Protein AF-A0A920TQI9-F1 (afdb_monomer_lite)

Sequence (254 aa):
MSYKSLNLRQFFKKYKNSENFNKNSGWGETYVSHSSRGTHNANLALEYDLINFGANLISPSDNSNFVLAFEGGIQDFDKDHKIKYTNASAGLYFPDNSSIFNLETFVMGGITLKDAERTIITNTTSSGQLDIESNYETYEIHTGVRKNNLSLVPDIGLTGSYSFTPNYDESKYYSWGDRHVGNVSIYFSDNYNLIKNKNNKLSLGWTLDYRSLAADDEQVYFINGTQATYKQDIDLTKEITMIVSLGYKKKIFK

Radius of gyration: 20.89 Å; chains: 1; bounding box: 54×37×64 Å

Structure (mmCIF, N/CA/C/O backbone):
data_AF-A0A920TQI9-F1
#
_entry.id   AF-A0A920TQI9-F1
#
loop_
_atom_site.group_PDB
_atom_site.id
_atom_site.type_symbol
_atom_site.label_atom_id
_atom_site.label_alt_id
_atom_site.label_comp_id
_atom_site.label_asym_id
_atom_site.label_entity_id
_atom_site.label_seq_id
_atom_site.pdbx_PDB_ins_code
_atom_site.Cartn_x
_atom_site.Cartn_y
_atom_site.Cartn_z
_atom_site.occupancy
_atom_site.B_iso_or_equiv
_atom_site.auth_seq_id
_atom_site.auth_comp_id
_atom_site.auth_asym_id
_atom_site.auth_atom_id
_atom_site.pdbx_PDB_model_num
ATOM 1 N N . MET A 1 1 ? -9.901 0.395 1.740 1.00 53.94 1 MET A N 1
ATOM 2 C CA . MET A 1 1 ? -9.063 -0.134 0.639 1.00 53.94 1 MET A CA 1
ATOM 3 C C . MET A 1 1 ? -7.651 0.422 0.779 1.00 53.94 1 MET A C 1
ATOM 5 O O . MET A 1 1 ? -7.522 1.595 1.100 1.00 53.94 1 MET A O 1
ATOM 9 N N . SER A 1 2 ? -6.606 -0.395 0.599 1.00 65.44 2 SER A N 1
ATOM 10 C CA . SER A 1 2 ? -5.209 0.055 0.752 1.00 65.44 2 SER A CA 1
ATOM 11 C C . SER A 1 2 ? -4.715 0.809 -0.492 1.00 65.44 2 SER A C 1
ATOM 13 O O . SER A 1 2 ? -4.874 0.334 -1.619 1.00 65.44 2 SER A O 1
ATOM 15 N N . TYR A 1 3 ? -4.075 1.968 -0.300 1.00 78.38 3 TYR A N 1
ATOM 16 C CA . TYR A 1 3 ? -3.461 2.767 -1.375 1.00 78.38 3 TYR A CA 1
ATOM 17 C C . TYR A 1 3 ? -2.003 2.383 -1.671 1.00 78.38 3 TYR A C 1
ATOM 19 O O . TYR A 1 3 ? -1.396 2.889 -2.614 1.00 78.38 3 TYR A O 1
ATOM 27 N N . LYS A 1 4 ? -1.437 1.428 -0.936 1.00 84.56 4 LYS A N 1
ATOM 28 C CA . LYS A 1 4 ? -0.024 1.058 -1.049 1.00 84.56 4 LYS A CA 1
ATOM 29 C C . LYS A 1 4 ? 0.353 0.459 -2.403 1.00 84.56 4 LYS A C 1
ATOM 31 O O . LYS A 1 4 ? 1.379 0.815 -2.980 1.00 84.56 4 LYS A O 1
ATOM 36 N N . SER A 1 5 ? -0.511 -0.380 -2.978 1.00 83.62 5 SER A N 1
ATOM 37 C CA . SER A 1 5 ? -0.311 -0.918 -4.334 1.00 83.62 5 SER A CA 1
ATOM 38 C C . SER A 1 5 ? -0.273 0.184 -5.399 1.00 83.62 5 SER A C 1
ATOM 40 O O . SER A 1 5 ? 0.378 0.041 -6.435 1.00 83.62 5 SER A O 1
ATOM 42 N N . LEU A 1 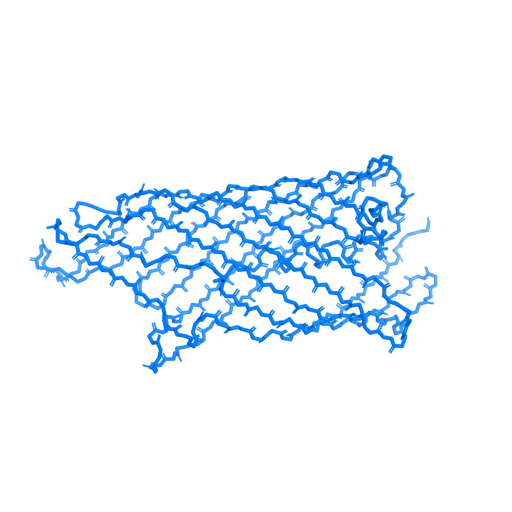6 ? -0.936 1.318 -5.159 1.00 86.44 6 LEU A N 1
ATOM 43 C CA . LEU A 1 6 ? -0.850 2.481 -6.028 1.00 86.44 6 LEU A CA 1
ATOM 44 C C . LEU A 1 6 ? 0.497 3.203 -5.881 1.00 86.44 6 LEU A C 1
ATOM 46 O O . LEU A 1 6 ? 1.128 3.478 -6.903 1.00 86.44 6 LEU A O 1
ATOM 50 N N . ASN A 1 7 ? 0.960 3.431 -4.649 1.00 87.31 7 ASN A N 1
ATOM 51 C CA . ASN A 1 7 ? 2.270 4.035 -4.374 1.00 87.31 7 ASN A CA 1
ATOM 52 C C . ASN A 1 7 ? 3.412 3.212 -4.998 1.00 87.31 7 ASN A C 1
ATOM 54 O O . ASN A 1 7 ? 4.241 3.754 -5.731 1.00 87.31 7 ASN A O 1
ATOM 58 N N . LEU A 1 8 ? 3.394 1.885 -4.825 1.00 91.12 8 LEU A N 1
ATOM 59 C CA . LEU A 1 8 ? 4.381 0.970 -5.415 1.00 91.12 8 LEU A CA 1
ATOM 60 C C . LEU A 1 8 ? 4.410 1.042 -6.951 1.00 91.12 8 LEU A C 1
ATOM 62 O O . LEU A 1 8 ? 5.477 1.098 -7.560 1.00 91.12 8 LEU A O 1
ATOM 66 N N . ARG A 1 9 ? 3.246 1.110 -7.609 1.00 90.69 9 ARG A N 1
ATOM 67 C CA . ARG A 1 9 ? 3.181 1.257 -9.076 1.00 90.69 9 ARG A CA 1
ATOM 68 C C . ARG A 1 9 ? 3.794 2.569 -9.557 1.00 90.69 9 ARG A C 1
ATOM 70 O O . ARG A 1 9 ? 4.468 2.584 -10.591 1.00 90.69 9 ARG A O 1
ATOM 77 N N . GLN A 1 10 ? 3.567 3.665 -8.832 1.00 88.94 10 GLN A N 1
ATOM 78 C CA . GLN A 1 10 ? 4.198 4.947 -9.150 1.00 88.94 10 GLN A CA 1
ATOM 79 C C . GLN A 1 10 ? 5.719 4.870 -8.980 1.00 88.94 10 GLN A C 1
ATOM 81 O O . GLN A 1 10 ? 6.443 5.323 -9.870 1.00 88.94 10 GLN A O 1
ATOM 86 N N . PHE A 1 11 ? 6.194 4.235 -7.907 1.00 92.12 11 PHE A N 1
ATOM 87 C CA . PHE A 1 11 ? 7.614 3.981 -7.667 1.00 92.12 11 PHE A CA 1
ATOM 88 C C . PHE A 1 11 ? 8.264 3.208 -8.825 1.00 92.12 11 PHE A C 1
ATOM 90 O O . PHE A 1 11 ? 9.232 3.687 -9.419 1.00 92.12 11 PHE A O 1
ATOM 97 N N . PHE A 1 12 ? 7.688 2.075 -9.244 1.00 92.19 12 PHE A N 1
ATOM 98 C CA . PHE A 1 12 ? 8.210 1.282 -10.368 1.00 92.19 12 PHE A CA 1
ATOM 99 C C . PHE A 1 12 ? 8.196 2.053 -11.693 1.00 92.19 12 PHE A C 1
ATOM 101 O O . PHE A 1 12 ? 9.168 2.022 -12.454 1.00 92.19 12 PHE A O 1
ATOM 108 N N . LYS A 1 13 ? 7.131 2.825 -11.958 1.00 88.50 13 LYS A N 1
ATOM 109 C CA . LYS A 1 13 ? 7.041 3.697 -13.140 1.00 88.50 13 LYS A CA 1
ATOM 110 C C . LYS A 1 13 ? 8.157 4.746 -13.150 1.00 88.50 13 LYS A C 1
ATOM 112 O O . LYS A 1 13 ? 8.745 5.003 -14.203 1.00 88.50 13 LYS A O 1
ATOM 117 N N . LYS A 1 14 ? 8.470 5.358 -12.005 1.00 88.00 14 LYS A N 1
ATOM 118 C CA . LYS A 1 14 ? 9.564 6.334 -11.885 1.00 88.00 14 LYS A CA 1
ATOM 119 C C . LYS A 1 14 ? 10.932 5.669 -12.012 1.00 88.00 14 LYS A C 1
ATOM 121 O O . LYS A 1 14 ? 11.766 6.192 -12.750 1.00 88.00 14 LYS A O 1
ATOM 126 N N . TYR A 1 15 ? 11.132 4.503 -11.394 1.00 89.62 15 TYR A N 1
ATOM 127 C CA . TYR A 1 15 ? 12.363 3.724 -11.515 1.00 89.62 15 TYR A CA 1
ATOM 128 C C . TYR A 1 15 ? 12.683 3.404 -12.981 1.00 89.62 15 TYR A C 1
ATOM 130 O O . TYR A 1 15 ? 13.769 3.752 -13.443 1.00 89.62 15 TYR A O 1
ATOM 138 N N . LYS A 1 16 ? 11.720 2.873 -13.753 1.00 87.19 16 LYS A N 1
ATOM 139 C CA . LYS A 1 16 ? 11.879 2.608 -15.201 1.00 87.19 16 LYS A CA 1
ATOM 140 C C . LYS A 1 16 ? 12.231 3.848 -16.019 1.00 87.19 16 LYS A C 1
ATOM 142 O O . LYS A 1 16 ? 12.928 3.766 -17.024 1.00 87.19 16 LYS A O 1
ATOM 147 N N . ASN A 1 17 ? 11.744 5.011 -15.595 1.00 81.56 17 ASN A N 1
ATOM 148 C CA . ASN A 1 17 ? 12.016 6.292 -16.243 1.00 81.56 17 ASN A CA 1
ATOM 149 C C . ASN A 1 17 ? 13.308 6.971 -15.759 1.00 81.56 17 ASN A C 1
ATOM 151 O O . ASN A 1 17 ? 13.658 8.044 -16.276 1.00 81.56 17 ASN A O 1
ATOM 155 N N . SER A 1 18 ? 13.983 6.388 -14.766 1.00 81.81 18 SER A N 1
ATOM 156 C CA . SER A 1 18 ? 15.228 6.886 -14.195 1.00 81.81 18 SER A CA 1
ATOM 157 C C . SER A 1 18 ? 16.432 6.530 -15.073 1.00 81.81 18 SER A C 1
ATOM 159 O O . SER A 1 18 ? 16.362 5.696 -15.969 1.00 81.81 18 SER A O 1
ATOM 161 N N . GLU A 1 19 ? 17.572 7.166 -14.804 1.00 80.31 19 GLU A N 1
ATOM 162 C CA . GLU A 1 19 ? 18.837 6.805 -15.464 1.00 80.31 19 GLU A CA 1
ATOM 163 C C . GLU A 1 19 ? 19.496 5.565 -14.852 1.00 80.31 19 GLU A C 1
ATOM 165 O O . GLU A 1 19 ? 20.511 5.124 -15.382 1.00 80.31 19 GLU A O 1
ATOM 170 N N . ASN A 1 20 ? 18.951 5.037 -13.752 1.00 80.94 20 ASN A N 1
ATOM 171 C CA . ASN A 1 20 ? 19.468 3.864 -13.045 1.00 80.94 20 ASN A CA 1
ATOM 172 C C . ASN A 1 20 ? 18.733 2.579 -13.449 1.00 80.94 20 ASN A C 1
ATOM 174 O O . ASN A 1 20 ? 19.111 1.496 -13.012 1.00 80.94 20 ASN A O 1
ATOM 178 N N . PHE A 1 21 ? 17.698 2.684 -14.288 1.00 81.81 21 PHE A N 1
ATOM 179 C CA . PHE A 1 21 ? 17.058 1.514 -14.872 1.00 81.81 21 PHE A CA 1
ATOM 180 C C . PHE A 1 21 ? 18.070 0.736 -15.725 1.00 81.81 21 PHE A C 1
ATOM 182 O O . PHE A 1 21 ? 18.792 1.341 -16.520 1.00 81.81 21 PHE A O 1
ATOM 189 N N . ASN A 1 22 ? 18.132 -0.586 -15.543 1.00 76.06 22 ASN A N 1
ATOM 190 C CA . ASN A 1 22 ? 19.108 -1.489 -16.175 1.00 76.06 22 ASN A CA 1
ATOM 191 C C . ASN A 1 22 ? 20.585 -1.180 -15.869 1.00 76.06 22 ASN A C 1
ATOM 193 O O . ASN A 1 22 ? 21.476 -1.607 -16.602 1.00 76.06 22 ASN A O 1
ATOM 197 N N . LYS A 1 23 ? 20.867 -0.439 -14.794 1.00 77.38 23 LYS A N 1
ATOM 198 C CA . LYS A 1 23 ? 22.213 -0.339 -14.223 1.00 77.38 23 LYS A CA 1
ATOM 199 C C . LYS A 1 23 ? 22.259 -1.191 -12.960 1.00 77.38 23 LYS A C 1
ATOM 201 O O . LYS A 1 23 ? 21.292 -1.182 -12.204 1.00 77.38 23 LYS A O 1
ATOM 206 N N . ASN A 1 24 ? 23.389 -1.843 -12.679 1.00 78.31 24 ASN A N 1
ATOM 207 C CA . ASN A 1 24 ? 23.629 -2.593 -11.431 1.00 78.31 24 ASN A CA 1
ATOM 208 C C . ASN A 1 24 ? 23.836 -1.653 -10.225 1.00 78.31 24 ASN A C 1
ATOM 210 O O . ASN A 1 24 ? 24.744 -1.822 -9.419 1.00 78.31 24 ASN A O 1
ATOM 214 N N . SER A 1 25 ? 23.022 -0.604 -10.138 1.00 86.12 25 SER A N 1
ATOM 215 C CA . SER A 1 25 ? 23.075 0.439 -9.125 1.00 86.12 25 SER A CA 1
ATOM 216 C C . SER A 1 25 ? 21.709 0.569 -8.480 1.00 86.12 25 SER A C 1
ATOM 218 O O . SER A 1 25 ? 20.708 0.725 -9.187 1.00 86.12 25 SER A O 1
ATOM 220 N N . GLY A 1 26 ? 21.688 0.575 -7.150 1.00 90.25 26 GLY A N 1
ATOM 221 C CA . GLY A 1 26 ? 20.476 0.830 -6.389 1.00 90.25 26 GLY A CA 1
ATOM 222 C C . GLY A 1 26 ? 19.830 2.168 -6.755 1.00 90.25 26 GLY A C 1
ATOM 223 O O . GLY A 1 26 ? 20.485 3.122 -7.194 1.00 90.25 26 GLY A O 1
ATOM 224 N N . TRP A 1 27 ? 18.519 2.238 -6.582 1.00 94.38 27 TRP A N 1
ATOM 225 C CA . TRP A 1 27 ? 17.750 3.466 -6.719 1.00 94.38 27 TRP A CA 1
ATOM 226 C C . TRP A 1 27 ? 16.756 3.573 -5.567 1.00 94.38 27 TRP A C 1
ATOM 228 O O . TRP A 1 27 ? 16.424 2.582 -4.921 1.00 94.38 27 TRP A O 1
ATOM 238 N N . GLY A 1 28 ? 16.280 4.778 -5.292 1.00 94.38 28 GLY A N 1
ATOM 239 C CA . GLY A 1 28 ? 15.264 4.978 -4.278 1.00 94.38 28 GLY A CA 1
ATOM 240 C C . GLY A 1 28 ? 14.580 6.323 -4.411 1.00 94.38 28 GLY A C 1
ATOM 241 O O . GLY A 1 28 ? 15.062 7.217 -5.111 1.00 94.38 28 GLY A O 1
ATOM 242 N N . GLU A 1 29 ? 13.455 6.451 -3.723 1.00 94.00 29 GLU A N 1
ATOM 243 C CA . GLU A 1 29 ? 12.734 7.706 -3.577 1.00 94.00 29 GLU A CA 1
ATOM 244 C C . GLU A 1 29 ? 12.179 7.854 -2.167 1.00 94.00 29 GLU A C 1
ATOM 246 O O . GLU A 1 29 ? 11.877 6.867 -1.498 1.00 94.00 29 GLU A O 1
ATOM 251 N N . THR A 1 30 ? 11.993 9.101 -1.753 1.00 94.88 30 THR A N 1
ATOM 252 C CA . THR A 1 30 ? 11.096 9.448 -0.657 1.00 94.88 30 THR A CA 1
ATOM 253 C C . THR A 1 30 ? 9.836 10.085 -1.227 1.00 94.88 30 THR A C 1
ATOM 255 O O . THR A 1 30 ? 9.850 10.660 -2.321 1.00 94.88 30 THR A O 1
ATOM 258 N N . TYR A 1 31 ? 8.731 9.970 -0.503 1.00 91.12 31 TYR A N 1
ATOM 259 C CA . TYR A 1 31 ? 7.465 10.578 -0.883 1.00 91.12 31 TYR A CA 1
ATOM 260 C C . TYR A 1 31 ? 6.679 11.024 0.345 1.00 91.12 31 TYR A C 1
ATOM 262 O O . TYR A 1 31 ? 6.892 10.545 1.457 1.00 91.12 31 TYR A O 1
ATOM 270 N N . VAL A 1 32 ? 5.757 11.948 0.102 1.00 92.06 32 VAL A N 1
ATOM 271 C CA . VAL A 1 32 ? 4.693 12.338 1.023 1.00 92.06 32 VAL A CA 1
ATOM 272 C C . VAL A 1 32 ? 3.399 12.257 0.231 1.00 92.06 32 VAL A C 1
ATOM 274 O O . VAL A 1 32 ? 3.369 12.663 -0.935 1.00 92.06 32 VAL A O 1
ATOM 277 N N . SER A 1 33 ? 2.343 11.726 0.835 1.00 88.62 33 SER A N 1
ATOM 278 C CA . SER A 1 33 ? 1.017 11.747 0.232 1.00 88.62 33 SER A CA 1
ATOM 279 C C . SER A 1 33 ? -0.042 12.199 1.227 1.00 88.62 33 SER A C 1
ATOM 281 O O . SER A 1 33 ? 0.098 12.032 2.438 1.00 88.62 33 SER A O 1
ATOM 283 N N . HIS A 1 34 ? -1.083 12.810 0.674 1.00 90.69 34 HIS A N 1
ATOM 284 C CA . HIS A 1 34 ? -2.266 13.248 1.389 1.00 90.69 34 HIS A CA 1
ATOM 285 C C . HIS A 1 34 ? -3.493 12.710 0.654 1.00 90.69 34 HIS A C 1
ATOM 287 O O . HIS A 1 34 ? -3.585 12.834 -0.570 1.00 90.69 34 HIS A O 1
ATOM 293 N N . SER A 1 35 ? -4.416 12.102 1.389 1.00 86.12 35 SER A N 1
ATOM 294 C CA . SER A 1 35 ? -5.682 11.586 0.878 1.00 86.12 35 SER A CA 1
ATOM 295 C C . SER A 1 35 ? -6.773 11.912 1.876 1.00 86.12 35 SER A C 1
ATOM 297 O O . SER A 1 35 ? -6.630 11.598 3.051 1.00 86.12 35 SER A O 1
ATOM 299 N N . SER A 1 36 ? -7.868 12.484 1.396 1.00 87.12 36 SER A N 1
ATOM 300 C CA . SER A 1 36 ? -9.040 12.755 2.212 1.00 87.12 36 SER A CA 1
ATOM 301 C C . SER A 1 36 ? -10.291 12.163 1.575 1.00 87.12 36 SER A C 1
ATOM 303 O O . SER A 1 36 ? -10.365 11.990 0.352 1.00 87.12 36 SER A O 1
ATOM 305 N N . ARG A 1 37 ? -11.277 11.832 2.407 1.00 83.38 37 ARG A N 1
ATOM 306 C CA . ARG A 1 37 ? -12.608 11.392 1.982 1.00 83.38 37 ARG A CA 1
ATOM 307 C C . ARG A 1 37 ? -13.649 12.152 2.783 1.00 83.38 37 ARG A C 1
ATOM 309 O O . ARG A 1 37 ? -13.702 11.982 3.991 1.00 83.38 37 ARG A O 1
ATOM 316 N N . GLY A 1 38 ? -14.498 12.917 2.105 1.00 80.31 38 GLY A N 1
ATOM 317 C CA . GLY A 1 38 ? -15.621 13.598 2.750 1.00 80.31 38 GLY A CA 1
ATOM 318 C C . GLY A 1 38 ? -16.740 12.641 3.168 1.00 80.31 38 GLY A C 1
ATOM 319 O O . GLY A 1 38 ? -16.891 11.551 2.606 1.00 80.31 38 GLY A O 1
ATOM 320 N N . THR A 1 39 ? -17.546 13.079 4.133 1.00 68.62 39 THR A N 1
ATOM 321 C CA . THR A 1 39 ? -18.689 12.323 4.659 1.00 68.62 39 THR A CA 1
ATOM 322 C C . THR A 1 39 ? -19.709 11.961 3.566 1.00 68.62 39 THR A C 1
ATOM 324 O O . THR A 1 39 ? -20.051 12.778 2.706 1.00 68.62 39 THR A O 1
ATOM 327 N N . HIS A 1 40 ? -20.240 10.734 3.612 1.00 65.38 40 HIS A N 1
ATOM 328 C CA . HIS A 1 40 ? -21.425 10.331 2.847 1.00 65.38 40 HIS A CA 1
ATOM 329 C C . HIS A 1 40 ? -22.476 9.719 3.781 1.00 65.38 40 HIS A C 1
ATOM 331 O O . HIS A 1 40 ? -22.373 8.575 4.217 1.00 65.38 40 HIS A O 1
ATOM 337 N N . ASN A 1 41 ? -23.538 10.483 4.051 1.00 61.12 41 ASN A N 1
ATOM 338 C CA . ASN A 1 41 ? -24.617 10.070 4.959 1.00 61.12 41 ASN A CA 1
ATOM 339 C C . ASN A 1 41 ? -25.390 8.835 4.468 1.00 61.12 41 ASN A C 1
ATOM 341 O O . ASN A 1 41 ? -26.003 8.143 5.274 1.00 61.12 41 ASN A O 1
ATOM 345 N N . ALA A 1 42 ? -25.373 8.563 3.160 1.00 62.16 42 ALA A N 1
ATOM 346 C CA . ALA A 1 42 ? -26.122 7.461 2.560 1.00 62.16 42 ALA A CA 1
ATOM 347 C C . ALA A 1 42 ? -25.505 6.078 2.829 1.00 62.16 42 ALA A C 1
ATOM 349 O O . ALA A 1 42 ? -26.245 5.109 2.920 1.00 62.16 42 ALA A O 1
ATOM 350 N N . ASN A 1 43 ? -24.180 5.986 2.982 1.00 59.94 43 ASN A N 1
ATOM 351 C CA . ASN A 1 43 ? -23.452 4.712 3.067 1.00 59.94 43 ASN A CA 1
ATOM 352 C C . ASN A 1 43 ? -22.623 4.573 4.359 1.00 59.94 43 ASN A C 1
ATOM 354 O O . ASN A 1 43 ? -21.781 3.683 4.460 1.00 59.94 43 ASN A O 1
ATOM 358 N N . LEU A 1 44 ? -22.850 5.452 5.347 1.00 65.94 44 LEU A N 1
ATOM 359 C CA . LEU A 1 44 ? -22.169 5.455 6.651 1.00 65.94 44 LEU A CA 1
ATOM 360 C C . LEU A 1 44 ? -20.631 5.521 6.551 1.00 65.94 44 LEU A C 1
ATOM 362 O O . LEU A 1 44 ? -19.932 5.106 7.480 1.00 65.94 44 LEU A O 1
ATOM 366 N N . ALA A 1 45 ? -20.084 6.039 5.443 1.00 67.88 45 ALA A N 1
ATOM 367 C CA . ALA A 1 45 ? -18.646 6.241 5.320 1.00 67.88 45 ALA A CA 1
ATOM 368 C C . ALA A 1 45 ? -18.193 7.294 6.327 1.00 67.88 45 ALA A C 1
ATOM 370 O O . ALA A 1 45 ? -18.615 8.449 6.244 1.00 67.88 45 ALA A O 1
ATOM 371 N N . LEU A 1 46 ? -17.282 6.915 7.223 1.00 77.50 46 LEU A N 1
ATOM 372 C CA . LEU A 1 46 ? -16.574 7.904 8.022 1.00 77.50 46 LEU A CA 1
ATOM 373 C C . LEU A 1 46 ? -15.688 8.741 7.108 1.00 77.50 46 LEU A C 1
ATOM 375 O O . LEU A 1 46 ? -14.964 8.210 6.249 1.00 77.50 46 LEU A O 1
ATOM 379 N N . GLU A 1 47 ? -15.754 10.043 7.316 1.00 86.06 47 GLU A N 1
ATOM 380 C CA . GLU A 1 47 ? -14.765 10.963 6.795 1.00 86.06 47 GLU A CA 1
ATOM 381 C C . GLU A 1 47 ? -13.390 10.632 7.368 1.00 86.06 47 GLU A C 1
ATOM 383 O O . GLU A 1 47 ? -13.277 10.105 8.480 1.00 86.06 47 GLU A O 1
ATOM 388 N N . TYR A 1 48 ? -12.356 10.838 6.557 1.00 87.25 48 TYR A N 1
ATOM 389 C CA . TYR A 1 48 ? -10.987 10.712 7.027 1.00 87.25 48 TYR A CA 1
ATOM 390 C C . TYR A 1 48 ? -10.044 11.651 6.290 1.00 87.25 48 TYR A C 1
ATOM 392 O O . TYR A 1 48 ? -10.231 11.916 5.100 1.00 87.25 48 TYR A O 1
ATOM 400 N N . ASP A 1 49 ? -8.970 12.008 6.983 1.00 91.94 49 ASP A N 1
ATOM 401 C CA . ASP A 1 49 ? -7.760 12.608 6.443 1.00 91.94 49 ASP A CA 1
ATOM 402 C C . ASP A 1 49 ? -6.571 11.682 6.719 1.00 91.94 49 ASP A C 1
ATOM 404 O O . ASP A 1 49 ? -6.335 11.232 7.839 1.00 91.94 49 ASP A O 1
ATOM 408 N N . LEU A 1 50 ? -5.819 11.359 5.672 1.00 91.31 50 LEU A N 1
ATOM 409 C CA . LEU A 1 50 ? -4.638 10.509 5.716 1.00 91.31 50 LEU A CA 1
ATOM 410 C C . LEU A 1 50 ? -3.440 11.301 5.211 1.00 91.31 50 LEU A C 1
ATOM 412 O O . LEU A 1 50 ? -3.392 11.688 4.043 1.00 91.31 50 LEU A O 1
ATOM 416 N N . ILE A 1 51 ? -2.435 11.458 6.067 1.00 93.19 51 ILE A N 1
ATOM 417 C CA . ILE A 1 51 ? -1.112 11.959 5.692 1.00 93.19 51 ILE A CA 1
ATOM 418 C C . ILE A 1 51 ? -0.107 10.841 5.933 1.00 93.19 51 ILE A C 1
ATOM 420 O O . ILE A 1 51 ? -0.049 10.271 7.023 1.00 93.19 51 ILE A O 1
ATOM 424 N N . ASN A 1 52 ? 0.707 10.535 4.928 1.00 93.06 52 ASN A N 1
ATOM 425 C CA . ASN A 1 52 ? 1.809 9.593 5.076 1.00 93.06 52 ASN A CA 1
ATOM 426 C C . ASN A 1 52 ? 3.091 10.101 4.427 1.00 93.06 52 ASN A C 1
ATOM 428 O O . ASN A 1 52 ? 3.084 10.936 3.521 1.00 93.06 52 ASN A O 1
ATOM 432 N N . PHE A 1 53 ? 4.198 9.570 4.920 1.00 95.06 53 PHE A N 1
ATOM 433 C CA . PHE A 1 53 ? 5.528 9.740 4.377 1.00 95.06 53 PHE A CA 1
ATOM 434 C C . PHE A 1 53 ? 6.155 8.362 4.213 1.00 95.06 53 PHE A C 1
ATOM 436 O O . PHE A 1 53 ? 5.906 7.451 5.002 1.00 95.06 53 PHE A O 1
ATOM 443 N N . GLY A 1 54 ? 6.993 8.201 3.200 1.00 95.31 54 GLY A N 1
ATOM 444 C CA . GLY A 1 54 ? 7.623 6.916 2.961 1.00 95.31 54 GLY A CA 1
ATOM 445 C C . GLY A 1 54 ? 8.913 7.005 2.178 1.00 95.31 54 GLY A C 1
ATOM 446 O O . GLY A 1 54 ? 9.271 8.042 1.612 1.00 95.31 54 GLY A O 1
ATOM 447 N N . ALA A 1 55 ? 9.616 5.881 2.171 1.00 96.94 55 ALA A N 1
ATOM 448 C CA . ALA A 1 55 ? 10.838 5.666 1.427 1.00 96.94 55 ALA A CA 1
ATOM 449 C C . ALA A 1 55 ? 10.784 4.298 0.748 1.00 96.94 55 ALA A C 1
ATOM 451 O O . ALA A 1 55 ? 10.560 3.278 1.398 1.00 96.94 55 ALA A O 1
ATOM 452 N N . ASN A 1 56 ? 11.038 4.286 -0.557 1.00 97.25 56 ASN A N 1
ATOM 453 C CA . ASN A 1 56 ? 11.122 3.075 -1.360 1.00 97.25 56 ASN A CA 1
ATOM 454 C C . ASN A 1 56 ? 12.547 2.930 -1.892 1.00 97.25 56 ASN A C 1
ATOM 456 O O . ASN A 1 56 ? 13.112 3.879 -2.436 1.00 97.25 56 ASN A O 1
ATOM 460 N N . LEU A 1 57 ? 13.116 1.738 -1.763 1.00 96.88 57 LEU A N 1
ATOM 461 C CA . LEU A 1 57 ? 14.443 1.374 -2.242 1.00 96.88 57 LEU A CA 1
ATOM 462 C C . LEU A 1 57 ? 14.317 0.185 -3.187 1.00 96.88 57 LEU A C 1
ATOM 464 O O . LEU A 1 57 ? 13.538 -0.735 -2.950 1.00 96.88 57 LEU A O 1
ATOM 468 N N . ILE A 1 58 ? 15.108 0.193 -4.252 1.00 96.44 58 ILE A N 1
ATOM 469 C CA . ILE A 1 58 ? 15.178 -0.896 -5.216 1.00 96.44 58 ILE A CA 1
ATOM 470 C C . ILE A 1 58 ? 16.635 -1.221 -5.526 1.00 96.44 58 ILE A C 1
ATOM 472 O O . ILE A 1 58 ? 17.431 -0.343 -5.862 1.00 96.44 58 ILE A O 1
ATOM 476 N N . SER A 1 59 ? 16.976 -2.498 -5.408 1.00 94.25 59 SER A N 1
ATOM 477 C CA . SER A 1 59 ? 18.296 -3.038 -5.707 1.00 94.25 59 SER A CA 1
ATOM 478 C C . SER A 1 59 ? 18.192 -3.993 -6.893 1.00 94.25 59 SER A C 1
ATOM 480 O O . SER A 1 59 ? 17.559 -5.046 -6.762 1.00 94.25 59 SER A O 1
ATOM 482 N N . PRO A 1 60 ? 18.786 -3.651 -8.047 1.00 90.31 60 PRO A N 1
ATOM 483 C CA . PRO A 1 60 ? 18.741 -4.515 -9.219 1.00 90.31 60 PRO A CA 1
ATOM 484 C C . PRO A 1 60 ? 19.551 -5.802 -9.053 1.00 90.31 60 PRO A C 1
ATOM 486 O O . PRO A 1 60 ? 20.617 -5.792 -8.438 1.00 90.31 60 PRO A O 1
ATOM 489 N N . SER A 1 61 ? 19.048 -6.895 -9.621 1.00 84.38 61 SER A N 1
ATOM 490 C CA . SER A 1 61 ? 19.729 -8.185 -9.786 1.00 84.38 61 SER A CA 1
ATOM 491 C C . SER A 1 61 ? 19.443 -8.726 -11.196 1.00 84.38 61 SER A C 1
ATOM 493 O O . SER A 1 61 ? 18.638 -8.151 -11.927 1.00 84.38 61 SER A O 1
ATOM 495 N N . ASP A 1 62 ? 20.104 -9.815 -11.595 1.00 77.94 62 ASP A N 1
ATOM 496 C CA . ASP A 1 62 ? 20.157 -10.271 -12.992 1.00 77.94 62 ASP A CA 1
ATOM 497 C C . ASP A 1 62 ? 18.771 -10.541 -13.600 1.00 77.94 62 ASP A C 1
ATOM 499 O O . ASP A 1 62 ? 18.519 -10.189 -14.749 1.00 77.94 62 ASP A O 1
ATOM 503 N N . ASN A 1 63 ? 17.853 -11.115 -12.814 1.00 79.56 63 ASN A N 1
ATOM 504 C CA . ASN A 1 63 ? 16.522 -11.528 -13.284 1.00 79.56 63 ASN A CA 1
ATOM 505 C C . ASN A 1 63 ? 15.361 -10.880 -12.513 1.00 79.56 63 ASN A C 1
ATOM 507 O O . ASN A 1 63 ? 14.196 -11.136 -12.810 1.00 79.56 63 ASN A O 1
ATOM 511 N N . SER A 1 64 ? 15.650 -10.088 -11.480 1.00 89.31 64 SER A N 1
ATOM 512 C CA . SER A 1 64 ? 14.638 -9.450 -10.633 1.00 89.31 64 SER A CA 1
ATOM 513 C C . SER A 1 64 ? 15.247 -8.285 -9.871 1.00 89.31 64 SER A C 1
ATOM 515 O O . SER A 1 64 ? 16.457 -8.216 -9.696 1.00 89.31 64 SER A O 1
ATOM 517 N N . ASN A 1 65 ? 14.417 -7.383 -9.374 1.00 94.00 65 ASN A N 1
ATOM 518 C CA . ASN A 1 65 ? 14.853 -6.308 -8.503 1.00 94.00 65 ASN A CA 1
ATOM 519 C C . ASN A 1 65 ? 14.286 -6.540 -7.107 1.00 94.00 65 ASN A C 1
ATOM 521 O O . ASN A 1 65 ? 13.076 -6.716 -6.954 1.00 94.00 65 ASN A O 1
ATOM 525 N N . PHE A 1 66 ? 15.147 -6.508 -6.094 1.00 95.75 66 PHE A N 1
ATOM 526 C CA . PHE A 1 66 ? 14.714 -6.548 -4.703 1.00 95.75 66 PHE A CA 1
ATOM 527 C C . PHE A 1 66 ? 14.218 -5.168 -4.280 1.00 95.75 66 PHE A C 1
ATOM 529 O O . PHE A 1 66 ? 14.856 -4.160 -4.588 1.00 95.75 66 PHE A O 1
ATOM 536 N N . VAL A 1 67 ? 13.084 -5.118 -3.590 1.00 97.44 67 VAL A N 1
ATOM 537 C CA . VAL A 1 67 ? 12.409 -3.874 -3.214 1.00 97.44 67 VAL A CA 1
ATOM 538 C C . VAL A 1 67 ? 12.201 -3.849 -1.709 1.00 97.44 67 VAL A C 1
ATOM 540 O O . VAL A 1 67 ? 11.726 -4.827 -1.136 1.00 97.44 67 VAL A O 1
ATOM 543 N N . LEU A 1 68 ? 12.514 -2.713 -1.090 1.00 97.81 68 LEU A N 1
ATOM 544 C CA . LEU A 1 68 ? 12.154 -2.387 0.288 1.00 97.81 68 LEU A CA 1
ATOM 545 C C . LEU A 1 68 ? 11.290 -1.131 0.284 1.00 97.81 68 LEU A C 1
ATOM 547 O O . LEU A 1 68 ? 11.595 -0.177 -0.430 1.00 97.81 68 LEU A O 1
ATOM 551 N N . ALA A 1 69 ? 10.236 -1.120 1.085 1.00 97.44 69 ALA A N 1
ATOM 552 C CA . ALA A 1 69 ? 9.338 0.015 1.218 1.00 97.44 69 ALA A CA 1
ATOM 553 C C . ALA A 1 69 ? 8.972 0.221 2.688 1.00 97.44 69 ALA A C 1
ATOM 555 O O . ALA A 1 69 ? 8.521 -0.707 3.363 1.00 97.44 69 ALA A O 1
ATOM 556 N N . PHE A 1 70 ? 9.176 1.446 3.159 1.00 97.31 70 PHE A N 1
ATOM 557 C CA . PHE A 1 70 ? 8.882 1.886 4.516 1.00 97.31 70 PHE A CA 1
ATOM 558 C C . PHE A 1 70 ? 7.900 3.048 4.453 1.00 97.31 70 PHE A C 1
ATOM 560 O O . PHE A 1 70 ? 8.110 3.983 3.679 1.00 97.31 70 PHE A O 1
ATOM 567 N N . GLU A 1 71 ? 6.853 3.010 5.267 1.00 95.81 71 GLU A N 1
ATOM 568 C CA . GLU A 1 71 ? 5.832 4.059 5.313 1.00 95.81 71 GLU A CA 1
ATOM 569 C C . GLU A 1 71 ? 5.454 4.348 6.766 1.00 95.81 71 GLU A C 1
ATOM 571 O O . GLU A 1 71 ? 5.370 3.440 7.588 1.00 95.81 71 GLU A O 1
ATOM 576 N N . GLY A 1 72 ? 5.245 5.615 7.091 1.00 95.94 72 GLY A N 1
ATOM 577 C CA . GLY A 1 72 ? 4.664 6.052 8.350 1.00 95.94 72 GLY A CA 1
ATOM 578 C C . GLY A 1 72 ? 3.549 7.043 8.067 1.00 95.94 72 GLY A C 1
ATOM 579 O O . GLY A 1 72 ? 3.634 7.826 7.118 1.00 95.94 72 GLY A O 1
ATOM 580 N N . GLY A 1 73 ? 2.492 7.025 8.868 1.00 95.38 73 GLY A N 1
ATOM 581 C CA . GLY A 1 73 ? 1.364 7.907 8.617 1.00 95.38 73 GLY A CA 1
ATOM 582 C C . GLY A 1 73 ? 0.408 8.055 9.780 1.00 95.38 73 GLY A C 1
ATOM 583 O O . GLY A 1 73 ? 0.480 7.349 10.786 1.00 95.38 73 GLY A O 1
ATOM 584 N N . ILE A 1 74 ? -0.488 9.018 9.609 1.00 94.69 74 ILE A N 1
ATOM 585 C CA . ILE A 1 74 ? -1.582 9.320 10.520 1.00 94.69 74 ILE A CA 1
ATOM 586 C C . ILE A 1 74 ? -2.858 9.340 9.694 1.00 94.69 74 ILE A C 1
ATOM 588 O O . ILE A 1 74 ? -2.915 10.004 8.657 1.00 94.69 74 ILE A O 1
ATOM 592 N N . GLN A 1 75 ? -3.854 8.601 10.159 1.00 93.19 75 GLN A N 1
ATOM 593 C CA . GLN A 1 75 ? -5.203 8.602 9.633 1.00 93.19 75 GLN A CA 1
ATOM 594 C C . GLN A 1 75 ? -6.149 9.103 10.720 1.00 93.19 75 GLN A C 1
ATOM 596 O O . GLN A 1 75 ? -6.363 8.421 11.719 1.00 93.19 75 GLN A O 1
ATOM 601 N N . ASP A 1 76 ? -6.692 10.293 10.517 1.00 92.12 76 ASP A N 1
ATOM 602 C CA . ASP A 1 76 ? -7.687 10.906 11.387 1.00 92.12 76 ASP A CA 1
ATOM 603 C C . ASP A 1 76 ? -9.069 10.641 10.786 1.00 92.12 76 ASP A C 1
ATOM 605 O O . ASP A 1 76 ? -9.308 10.974 9.628 1.00 92.12 76 ASP A O 1
ATOM 609 N N . PHE A 1 77 ? -9.952 9.986 11.535 1.00 88.00 77 PHE A N 1
ATOM 610 C CA . PHE A 1 77 ? -11.344 9.748 11.163 1.00 88.00 77 PHE A CA 1
ATOM 611 C C . PHE A 1 77 ? -12.262 10.722 11.892 1.00 88.00 77 PHE A C 1
ATOM 613 O O . PHE A 1 77 ? -11.984 11.139 13.018 1.00 88.00 77 PHE A O 1
ATOM 620 N N . ASP A 1 78 ? -13.411 11.001 11.283 1.00 76.75 78 ASP A N 1
ATOM 621 C CA . ASP A 1 78 ? -14.510 11.664 11.979 1.00 76.75 78 ASP A CA 1
ATOM 622 C C . ASP A 1 78 ? -14.994 10.820 13.180 1.00 76.75 78 ASP A C 1
ATOM 624 O O . ASP A 1 78 ? -14.940 9.584 13.145 1.00 76.75 78 ASP A O 1
ATOM 628 N N . LYS A 1 79 ? -15.490 11.494 14.228 1.00 79.00 79 LYS A N 1
ATOM 629 C CA . LYS A 1 79 ? -15.832 10.946 15.563 1.00 79.00 79 LYS A CA 1
ATOM 630 C C . LYS A 1 79 ? -14.643 10.555 16.451 1.00 79.00 79 LYS A C 1
ATOM 632 O O . LYS A 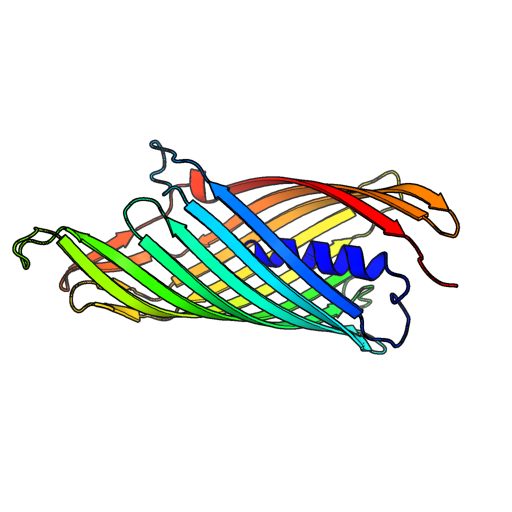1 79 ? -14.655 9.479 17.050 1.00 79.00 79 LYS A O 1
ATOM 637 N N . ASP A 1 80 ? -13.651 11.437 16.547 1.00 85.62 80 ASP A N 1
ATOM 638 C CA . ASP A 1 80 ? -12.550 11.344 17.517 1.00 85.62 80 ASP A CA 1
ATOM 639 C C . ASP A 1 80 ? -11.838 9.984 17.491 1.00 85.62 80 ASP A C 1
ATOM 641 O O . ASP A 1 80 ? -11.590 9.374 18.529 1.00 85.62 80 ASP A O 1
ATOM 645 N N . HIS A 1 81 ? -11.547 9.474 16.289 1.00 89.12 81 HIS A N 1
ATOM 646 C CA . HIS A 1 81 ? -10.799 8.235 16.100 1.00 89.12 81 HIS A CA 1
ATOM 647 C C . HIS A 1 81 ? -9.568 8.485 15.234 1.00 89.12 81 HIS A C 1
ATOM 649 O O . HIS A 1 81 ? -9.669 8.882 14.077 1.00 89.12 81 HIS A O 1
ATOM 655 N N . LYS A 1 82 ? -8.392 8.209 15.782 1.00 93.50 82 LYS A N 1
ATOM 656 C CA . LYS A 1 82 ? -7.097 8.443 15.148 1.00 93.50 82 LYS A CA 1
ATOM 657 C C . LYS A 1 82 ? -6.313 7.149 15.092 1.00 93.50 82 LYS A C 1
ATOM 659 O O . LYS A 1 82 ? -6.258 6.419 16.070 1.00 93.50 82 LYS A O 1
ATOM 664 N N . ILE A 1 83 ? -5.656 6.890 13.967 1.00 93.94 83 ILE A N 1
ATOM 665 C CA . ILE A 1 83 ? -4.731 5.769 13.802 1.00 93.94 83 ILE A CA 1
ATOM 666 C C . ILE A 1 83 ? -3.378 6.315 13.364 1.00 93.94 83 ILE A C 1
ATOM 668 O O . ILE A 1 83 ? -3.251 6.925 12.304 1.00 93.94 83 ILE A O 1
ATOM 672 N N . LYS A 1 84 ? -2.343 6.057 14.154 1.00 96.50 84 LYS A N 1
ATOM 673 C CA . LYS A 1 84 ? -0.945 6.215 13.752 1.00 96.50 84 LYS A CA 1
ATOM 674 C C . LYS A 1 84 ? -0.443 4.857 13.292 1.00 96.50 84 LYS A C 1
ATOM 676 O O . LYS A 1 84 ? -0.774 3.844 13.899 1.00 96.50 84 LYS A O 1
ATOM 681 N N . TYR A 1 85 ? 0.339 4.814 12.222 1.00 96.06 85 TYR A N 1
ATOM 682 C CA . TYR A 1 85 ? 0.887 3.549 11.753 1.00 96.06 85 TYR A CA 1
ATOM 683 C C . TYR A 1 85 ? 2.309 3.670 11.236 1.00 96.06 85 TYR A C 1
ATOM 685 O O . TYR A 1 85 ? 2.740 4.716 10.744 1.00 96.06 85 TYR A O 1
ATOM 693 N N . THR A 1 86 ? 3.013 2.546 11.310 1.00 97.25 86 THR A N 1
ATOM 694 C CA . THR A 1 86 ? 4.293 2.325 10.644 1.00 97.25 86 THR A CA 1
ATOM 695 C C . THR A 1 86 ? 4.232 1.020 9.873 1.00 97.25 86 THR A C 1
ATOM 697 O O . THR A 1 86 ? 3.621 0.047 10.307 1.00 97.25 86 THR A O 1
ATOM 700 N N . ASN A 1 87 ? 4.844 0.996 8.701 1.00 96.75 87 ASN A N 1
ATOM 701 C CA . ASN A 1 87 ? 4.865 -0.153 7.824 1.00 96.75 87 ASN A CA 1
ATOM 702 C C . ASN A 1 87 ? 6.287 -0.430 7.341 1.00 96.75 87 ASN A C 1
ATOM 704 O O . ASN A 1 87 ? 7.011 0.481 6.934 1.00 96.75 87 ASN A O 1
ATOM 708 N N . ALA A 1 88 ? 6.634 -1.713 7.314 1.00 97.75 88 ALA A N 1
ATOM 709 C CA . ALA A 1 88 ? 7.774 -2.224 6.576 1.00 97.75 88 ALA A CA 1
ATOM 710 C C . ALA A 1 88 ? 7.297 -3.291 5.588 1.00 97.75 88 ALA A C 1
ATOM 712 O O . ALA A 1 88 ? 6.493 -4.166 5.919 1.00 97.75 88 ALA A O 1
ATOM 713 N N . SER A 1 89 ? 7.796 -3.226 4.359 1.00 97.56 89 SER A N 1
ATOM 714 C CA . SER A 1 89 ? 7.497 -4.206 3.323 1.00 97.56 89 SER A CA 1
ATOM 715 C C . SER A 1 89 ? 8.699 -4.496 2.443 1.00 97.56 89 SER A C 1
ATOM 717 O O . SER A 1 89 ? 9.565 -3.648 2.227 1.00 97.56 89 SER A O 1
ATOM 719 N N . ALA A 1 90 ? 8.744 -5.722 1.942 1.00 98.00 90 ALA A N 1
ATOM 720 C CA . ALA A 1 90 ? 9.807 -6.221 1.095 1.00 98.00 90 ALA A CA 1
ATOM 721 C C . ALA A 1 90 ? 9.232 -7.098 -0.014 1.00 98.00 90 ALA A C 1
ATOM 723 O O . ALA A 1 90 ? 8.166 -7.702 0.134 1.00 98.00 90 ALA A O 1
ATOM 724 N N . GLY A 1 91 ? 9.945 -7.192 -1.129 1.00 97.38 91 GLY A N 1
ATOM 725 C CA . GLY A 1 91 ? 9.489 -8.022 -2.227 1.00 97.38 91 GLY A CA 1
ATOM 726 C C . GLY A 1 91 ? 10.355 -7.964 -3.466 1.00 97.38 91 GLY A C 1
ATOM 727 O O . GLY A 1 91 ? 11.506 -7.526 -3.437 1.00 97.38 91 GLY A O 1
ATOM 728 N N . LEU A 1 92 ? 9.778 -8.450 -4.558 1.00 96.19 92 LEU A N 1
ATOM 729 C CA . LEU A 1 92 ? 10.438 -8.603 -5.842 1.00 96.19 92 LEU A CA 1
ATOM 730 C C . LEU A 1 92 ? 9.656 -7.877 -6.928 1.00 96.19 92 LEU A C 1
ATOM 732 O O . LEU A 1 92 ? 8.427 -7.946 -7.004 1.00 96.19 92 LEU A O 1
ATOM 736 N N . TYR A 1 93 ? 10.403 -7.220 -7.802 1.00 95.38 93 TYR A N 1
ATOM 737 C CA . TYR A 1 93 ? 9.901 -6.548 -8.983 1.00 95.38 93 TYR A CA 1
ATOM 738 C C . TYR A 1 93 ? 10.612 -7.072 -10.229 1.00 95.38 93 TYR A C 1
ATOM 740 O O . TYR A 1 93 ? 11.836 -7.041 -10.323 1.00 95.38 93 TYR A O 1
ATOM 748 N N . PHE A 1 94 ? 9.830 -7.514 -11.203 1.00 93.75 94 PHE A N 1
ATOM 749 C CA . PHE A 1 94 ? 10.274 -8.069 -12.472 1.00 93.75 94 PHE A CA 1
ATOM 750 C C . PHE A 1 94 ? 9.846 -7.104 -13.584 1.00 93.75 94 PHE A C 1
ATOM 752 O O . PHE A 1 94 ? 8.668 -7.084 -13.947 1.00 93.75 94 PHE A O 1
ATOM 759 N N . PRO A 1 95 ? 10.760 -6.273 -14.121 1.00 89.31 95 PRO A N 1
ATOM 760 C CA . PRO A 1 95 ? 10.432 -5.336 -15.197 1.00 89.31 95 PRO A CA 1
ATOM 761 C C . PRO A 1 95 ? 9.964 -6.025 -16.482 1.00 89.31 95 PRO A C 1
ATOM 763 O O . PRO A 1 95 ? 9.214 -5.420 -17.249 1.00 89.31 95 PRO A O 1
ATOM 766 N N . ASP A 1 96 ? 10.438 -7.254 -16.694 1.00 87.12 96 ASP A N 1
ATOM 767 C CA . ASP A 1 96 ? 10.138 -8.128 -17.823 1.00 87.12 96 ASP A CA 1
ATOM 768 C C . ASP A 1 96 ? 10.164 -9.590 -17.335 1.00 87.12 96 ASP A C 1
ATOM 770 O O . ASP A 1 96 ? 11.230 -10.158 -17.093 1.00 87.12 96 ASP A O 1
ATOM 774 N N . ASN A 1 97 ? 8.989 -10.167 -17.062 1.00 83.62 97 ASN A N 1
ATOM 775 C CA . ASN A 1 97 ? 8.869 -11.519 -16.519 1.00 83.62 97 ASN A CA 1
ATOM 776 C C . ASN A 1 97 ? 8.602 -12.539 -17.634 1.00 83.62 97 ASN A C 1
ATOM 778 O O . ASN A 1 97 ? 7.463 -12.692 -18.087 1.00 83.62 97 ASN A O 1
ATOM 782 N N . SER A 1 98 ? 9.634 -13.286 -18.028 1.00 80.31 98 SER A N 1
ATOM 783 C CA . SER A 1 98 ? 9.542 -14.301 -19.088 1.00 80.31 98 SER A CA 1
ATOM 784 C C . SER A 1 98 ? 8.546 -15.423 -18.786 1.00 80.31 98 SER A C 1
ATOM 786 O O . SER A 1 98 ? 7.907 -15.942 -19.701 1.00 80.31 98 SER A O 1
ATOM 788 N N . SER A 1 99 ? 8.337 -15.750 -17.510 1.00 79.88 99 SER A N 1
ATOM 789 C CA . SER A 1 99 ? 7.378 -16.774 -17.079 1.00 79.88 99 SER A CA 1
ATOM 790 C C . SER A 1 99 ? 5.917 -16.330 -17.205 1.00 79.88 99 SER A C 1
ATOM 792 O O . SER A 1 99 ? 5.022 -17.171 -17.195 1.00 79.88 99 SER A O 1
ATOM 794 N N . ILE A 1 100 ? 5.654 -15.023 -17.318 1.00 81.88 100 ILE A N 1
ATOM 795 C CA . ILE A 1 100 ? 4.302 -14.453 -17.409 1.00 81.88 100 ILE A CA 1
ATOM 796 C C . ILE A 1 100 ? 4.211 -13.573 -18.658 1.00 81.88 100 ILE A C 1
ATOM 798 O O . ILE A 1 100 ? 3.919 -12.386 -18.574 1.00 81.88 100 ILE A O 1
ATOM 802 N N . PHE A 1 101 ? 4.482 -14.146 -19.833 1.00 84.62 101 PHE A N 1
ATOM 803 C CA . PHE A 1 101 ? 4.319 -13.480 -21.135 1.00 84.62 101 PHE A CA 1
ATOM 804 C C . PHE A 1 101 ? 5.036 -12.121 -21.261 1.00 84.62 101 PHE A C 1
ATOM 806 O O . PHE A 1 101 ? 4.500 -11.201 -21.884 1.00 84.62 101 PHE A O 1
ATOM 813 N N . ASN A 1 102 ? 6.230 -11.984 -20.672 1.00 84.06 102 ASN A N 1
ATOM 814 C CA . ASN A 1 102 ? 7.013 -10.741 -20.663 1.00 84.06 102 ASN A CA 1
ATOM 815 C C . ASN A 1 102 ? 6.245 -9.555 -20.047 1.00 84.06 102 ASN A C 1
ATOM 817 O O . ASN A 1 102 ? 6.413 -8.393 -20.428 1.00 84.06 102 ASN A O 1
ATOM 821 N N . LEU A 1 103 ? 5.336 -9.849 -19.112 1.00 90.00 103 LEU A N 1
ATOM 822 C CA . LEU A 1 103 ? 4.618 -8.833 -18.358 1.00 90.00 103 LEU A CA 1
ATOM 823 C C . LEU A 1 103 ? 5.492 -8.308 -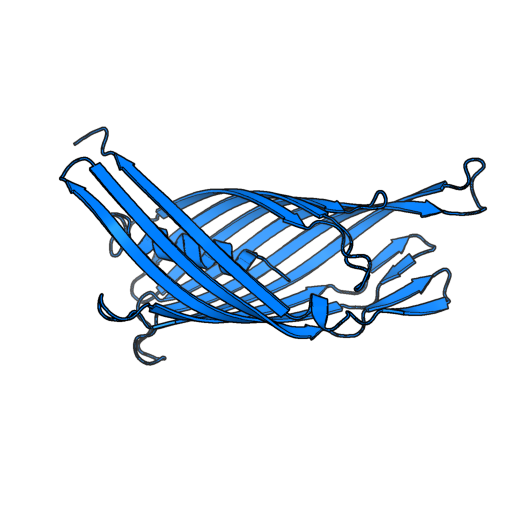17.228 1.00 90.00 103 LEU A C 1
ATOM 825 O O . LEU A 1 103 ? 6.226 -9.036 -16.560 1.00 90.00 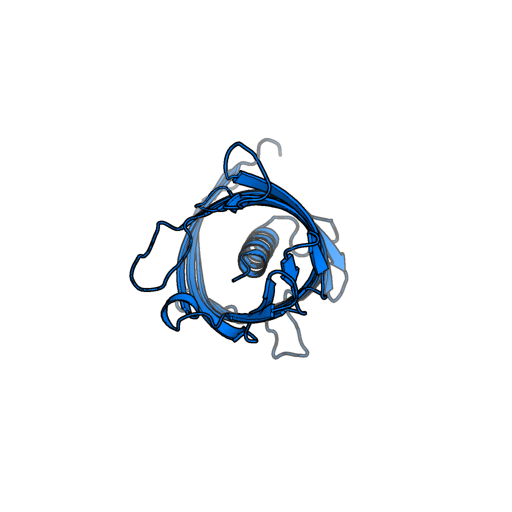103 LEU A O 1
ATOM 829 N N . GLU A 1 104 ? 5.348 -7.023 -16.957 1.00 92.56 104 GLU A N 1
ATOM 830 C CA . GLU A 1 104 ? 5.926 -6.435 -15.766 1.00 92.56 104 GLU A CA 1
ATOM 831 C C . GLU A 1 104 ? 5.161 -6.944 -14.546 1.00 92.56 104 GLU A C 1
ATOM 833 O O . GLU A 1 104 ? 3.938 -6.859 -14.517 1.00 92.56 104 GLU A O 1
ATOM 838 N N . THR A 1 105 ? 5.863 -7.481 -13.551 1.00 95.06 105 THR A N 1
ATOM 839 C CA . THR A 1 105 ? 5.248 -8.140 -12.392 1.00 95.06 105 THR A CA 1
ATOM 840 C C . THR A 1 105 ? 5.867 -7.647 -11.091 1.00 95.06 105 THR A C 1
ATOM 842 O O . THR A 1 105 ? 7.068 -7.401 -11.032 1.00 95.06 105 THR A O 1
ATOM 845 N N . PHE A 1 106 ? 5.086 -7.549 -10.019 1.00 96.00 106 PHE A N 1
ATOM 846 C CA . PHE A 1 106 ? 5.628 -7.390 -8.670 1.00 96.00 106 PHE A CA 1
ATOM 847 C C . PHE A 1 106 ? 4.879 -8.239 -7.648 1.00 96.00 106 PHE A C 1
ATOM 849 O O . PHE A 1 106 ? 3.693 -8.532 -7.811 1.00 96.00 106 PHE A O 1
ATOM 856 N N . VAL A 1 107 ? 5.583 -8.579 -6.571 1.00 96.88 107 VAL A N 1
ATOM 857 C CA . VAL A 1 107 ? 5.034 -9.159 -5.346 1.00 96.88 107 VAL A CA 1
ATOM 858 C C . VAL A 1 107 ? 5.724 -8.513 -4.151 1.00 96.88 107 VAL A C 1
ATOM 860 O O . VAL A 1 107 ? 6.947 -8.423 -4.122 1.00 96.88 107 VAL A O 1
ATOM 863 N N . MET A 1 108 ? 4.947 -8.041 -3.182 1.00 97.44 108 MET A N 1
ATOM 864 C CA . MET A 1 108 ? 5.418 -7.379 -1.966 1.00 97.44 108 MET A CA 1
ATOM 865 C C . MET A 1 108 ? 4.662 -7.944 -0.769 1.00 97.44 108 MET A C 1
ATOM 867 O O . MET A 1 108 ? 3.437 -7.990 -0.805 1.00 97.44 108 MET A O 1
ATOM 871 N N . GLY A 1 109 ? 5.373 -8.335 0.282 1.00 97.81 109 GLY A N 1
ATOM 872 C CA . GLY A 1 109 ? 4.805 -8.666 1.588 1.00 97.81 109 GLY A CA 1
ATOM 873 C C . GLY A 1 109 ? 5.169 -7.593 2.611 1.00 97.81 109 GLY A C 1
ATOM 874 O O . GLY A 1 109 ? 6.214 -6.954 2.485 1.00 97.81 109 GLY A O 1
ATOM 875 N N . GLY A 1 110 ? 4.332 -7.366 3.617 1.00 97.06 110 GLY A N 1
ATOM 876 C CA . GLY A 1 110 ? 4.618 -6.372 4.645 1.00 97.06 110 GLY A CA 1
ATOM 877 C C . GLY A 1 110 ? 3.845 -6.555 5.936 1.00 97.06 110 GLY A C 1
ATOM 878 O O . GLY A 1 110 ? 2.892 -7.327 6.007 1.00 97.06 110 GLY A O 1
ATOM 879 N N . ILE A 1 111 ? 4.281 -5.805 6.942 1.00 97.31 111 ILE A N 1
ATOM 880 C CA . ILE A 1 111 ? 3.657 -5.724 8.259 1.00 97.31 111 ILE A CA 1
ATOM 881 C C . ILE A 1 111 ? 3.432 -4.248 8.568 1.00 97.31 111 ILE A C 1
ATOM 883 O O . ILE A 1 111 ? 4.330 -3.425 8.368 1.00 97.31 111 ILE A O 1
ATOM 887 N N . THR A 1 112 ? 2.232 -3.926 9.032 1.00 97.44 112 THR A N 1
ATOM 888 C CA . THR A 1 112 ? 1.829 -2.597 9.488 1.00 97.44 112 THR A CA 1
ATOM 889 C C . THR A 1 112 ? 1.516 -2.668 10.976 1.00 97.44 112 THR A C 1
ATOM 891 O O . THR A 1 112 ? 0.608 -3.397 11.362 1.00 97.44 112 THR A O 1
ATOM 894 N N . LEU A 1 113 ? 2.233 -1.904 11.793 1.00 97.06 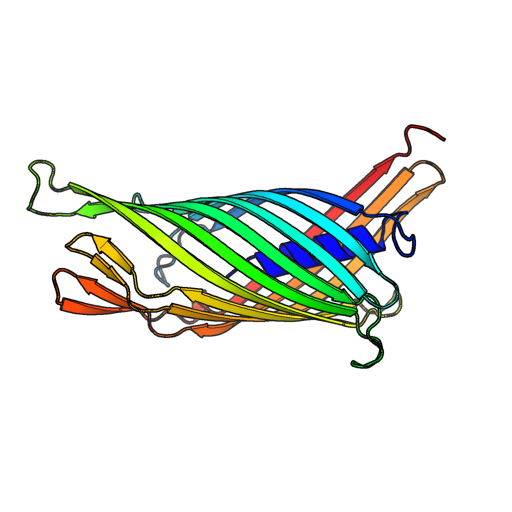113 LEU A N 1
ATOM 895 C CA . LEU A 1 113 ? 1.922 -1.691 13.206 1.00 97.06 113 LEU A CA 1
ATOM 896 C C . LEU A 1 113 ? 1.048 -0.448 13.333 1.00 97.06 113 LEU A C 1
ATOM 898 O O . LEU A 1 113 ? 1.324 0.556 12.669 1.00 97.06 113 LEU A O 1
ATOM 902 N N . LYS A 1 114 ? -0.003 -0.523 14.147 1.00 95.94 114 LYS A N 1
ATOM 903 C CA . LYS A 1 114 ? -0.997 0.536 14.313 1.00 95.94 114 LYS A CA 1
ATOM 904 C C . LYS A 1 114 ? -1.224 0.814 15.788 1.00 95.94 114 LYS A C 1
ATOM 906 O O . LYS A 1 114 ? -1.521 -0.112 16.536 1.00 95.94 114 LYS A O 1
ATOM 911 N N . ASP A 1 115 ? -1.178 2.094 16.126 1.00 95.19 115 ASP A N 1
ATOM 912 C CA . ASP A 1 115 ? -1.597 2.635 17.412 1.00 95.19 115 ASP A CA 1
ATOM 913 C C . ASP A 1 115 ? -2.853 3.471 17.151 1.00 95.19 115 ASP A C 1
ATOM 915 O O . ASP A 1 115 ? -2.804 4.471 16.422 1.00 95.19 115 ASP A O 1
ATOM 919 N N . ALA A 1 116 ? -3.992 3.039 17.679 1.00 92.50 116 ALA A N 1
ATOM 920 C CA . ALA A 1 116 ? -5.276 3.696 17.491 1.00 92.50 116 ALA A CA 1
ATOM 921 C C . ALA A 1 116 ? -5.815 4.255 18.806 1.00 92.50 116 ALA A C 1
ATOM 923 O O . ALA A 1 116 ? -5.710 3.619 19.848 1.00 92.50 116 ALA A O 1
ATOM 924 N N . GLU A 1 117 ? -6.424 5.429 18.728 1.00 92.06 117 GLU A N 1
ATOM 925 C CA . GLU A 1 117 ? -7.031 6.154 19.839 1.00 92.06 117 GLU A CA 1
ATOM 926 C C . GLU A 1 117 ? -8.456 6.532 19.438 1.00 92.06 117 GLU A C 1
ATOM 928 O O . GLU A 1 117 ? -8.662 7.045 18.334 1.00 92.06 117 GLU A O 1
ATOM 933 N N . ARG A 1 118 ? -9.444 6.254 20.293 1.00 89.75 118 ARG A N 1
ATOM 934 C CA . ARG A 1 118 ? -10.851 6.589 20.046 1.00 89.75 118 ARG A CA 1
ATOM 935 C C . ARG A 1 118 ? -11.541 7.119 21.295 1.00 89.75 118 ARG A C 1
ATOM 937 O O . ARG A 1 118 ? -11.432 6.508 22.352 1.00 89.75 118 ARG A O 1
ATOM 944 N N . THR A 1 119 ? -12.379 8.140 21.149 1.00 88.31 119 THR A N 1
ATOM 945 C CA . THR A 1 119 ? -13.332 8.530 22.198 1.00 88.31 119 THR A CA 1
ATOM 946 C C . THR A 1 119 ? -14.654 7.769 22.056 1.00 88.31 119 THR A C 1
ATOM 948 O O . THR A 1 119 ? -15.299 7.773 21.006 1.00 88.31 119 THR A O 1
ATOM 951 N N . ILE A 1 120 ? -15.099 7.118 23.133 1.00 84.56 120 ILE A N 1
ATOM 952 C CA . ILE A 1 120 ? -16.407 6.455 23.221 1.00 84.56 120 ILE A CA 1
ATOM 953 C C . ILE A 1 120 ? -17.329 7.173 24.206 1.00 84.56 120 ILE A C 1
ATOM 955 O O . ILE A 1 120 ? -16.892 7.733 25.210 1.00 84.56 120 ILE A O 1
ATOM 959 N N . ILE A 1 121 ? -18.637 7.102 23.953 1.00 83.06 121 ILE A N 1
ATOM 960 C CA . ILE A 1 121 ? -19.662 7.564 24.896 1.00 83.06 121 ILE A CA 1
ATOM 961 C C . ILE A 1 121 ? -19.941 6.440 25.900 1.00 83.06 121 ILE A C 1
ATOM 963 O O . ILE A 1 121 ? -20.190 5.300 25.506 1.00 83.06 121 ILE A O 1
ATOM 967 N N . THR A 1 122 ? -19.909 6.749 27.197 1.00 77.19 122 THR A N 1
ATOM 968 C CA . THR A 1 122 ? -20.091 5.768 28.277 1.00 77.19 122 THR A CA 1
ATOM 969 C C . THR A 1 122 ? -20.736 6.387 29.516 1.00 77.19 122 THR A C 1
ATOM 971 O O . THR A 1 122 ? -20.583 7.570 29.781 1.00 77.19 122 THR A O 1
ATOM 974 N N . ASN A 1 123 ? -21.422 5.582 30.329 1.00 75.81 123 ASN A N 1
ATOM 975 C CA . ASN A 1 123 ? -21.921 5.993 31.647 1.00 75.81 123 ASN A CA 1
ATOM 976 C C . ASN A 1 123 ? -20.908 5.754 32.786 1.00 75.81 123 ASN A C 1
ATOM 978 O O . ASN A 1 123 ? -21.233 5.972 33.951 1.00 75.81 123 ASN A O 1
ATOM 982 N N . THR A 1 124 ? -19.699 5.273 32.475 1.00 76.69 124 THR A N 1
ATOM 983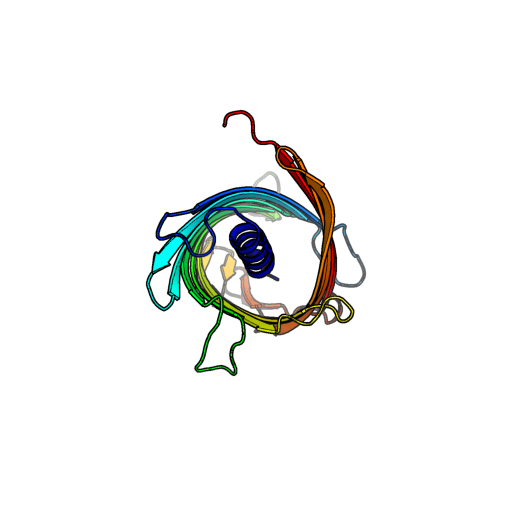 C CA . THR A 1 124 ? -18.685 4.900 33.477 1.00 76.69 124 THR A CA 1
ATOM 984 C C . THR A 1 124 ? -17.799 6.059 33.936 1.00 76.69 124 THR A C 1
ATOM 986 O O . THR A 1 124 ? -17.005 5.882 34.858 1.00 76.69 124 THR A O 1
ATOM 989 N N . THR A 1 125 ? -17.890 7.225 33.296 1.00 80.38 125 THR A N 1
ATOM 990 C CA . THR A 1 125 ? -17.136 8.443 33.634 1.00 80.38 125 THR A CA 1
ATOM 991 C C . THR A 1 125 ? -18.101 9.595 33.913 1.00 80.38 125 THR A C 1
ATOM 993 O O . THR A 1 125 ? -19.239 9.597 33.445 1.00 80.38 125 THR A O 1
ATOM 996 N N . SER A 1 126 ? -17.660 10.597 34.675 1.00 78.38 126 SER A N 1
ATOM 997 C CA . SER A 1 126 ? -18.479 11.776 34.996 1.00 78.38 126 SER A CA 1
ATOM 998 C C . SER A 1 126 ? -18.742 12.684 33.790 1.00 78.38 126 SER A C 1
ATOM 1000 O O . SER A 1 126 ? -19.761 13.368 33.765 1.00 78.38 126 SER A O 1
ATOM 1002 N N . SER A 1 127 ? -17.848 12.688 32.796 1.00 84.81 127 SER A N 1
ATOM 1003 C CA . SER A 1 127 ? -18.006 13.431 31.538 1.00 84.81 127 SER A CA 1
ATOM 1004 C C . SER A 1 127 ? -18.955 12.752 30.549 1.00 84.81 127 SER A C 1
ATOM 1006 O O . SER A 1 127 ? -19.383 13.385 29.588 1.00 84.81 127 SER A O 1
ATOM 1008 N N . GLY A 1 128 ? -19.271 11.468 30.748 1.00 83.81 128 GLY A N 1
ATOM 1009 C CA . GLY A 1 128 ? -20.008 10.669 29.771 1.00 83.81 128 GLY A CA 1
ATOM 1010 C C . GLY A 1 128 ? -19.160 10.190 28.581 1.00 83.81 128 GLY A C 1
ATOM 1011 O O . GLY A 1 128 ? -19.700 9.612 27.638 1.00 83.81 128 GLY A O 1
ATOM 1012 N N . GLN A 1 129 ? -17.847 10.441 28.602 1.00 87.38 129 GLN A N 1
ATOM 1013 C CA . GLN A 1 129 ? -16.891 10.105 27.542 1.00 87.38 129 GLN A CA 1
ATOM 1014 C C . GLN A 1 129 ? -15.673 9.373 28.113 1.00 87.38 129 GLN A C 1
ATOM 1016 O O . GLN A 1 129 ? -15.285 9.606 29.262 1.00 87.38 129 GLN A O 1
ATOM 1021 N N . LEU A 1 130 ? -15.078 8.483 27.323 1.00 86.38 130 LEU A N 1
ATOM 1022 C CA . LEU A 1 130 ? -13.868 7.745 27.675 1.00 86.38 130 LEU A CA 1
ATOM 1023 C C . LEU A 1 130 ? -12.994 7.545 26.438 1.00 86.38 130 LEU A C 1
ATOM 1025 O O . LEU A 1 130 ? -13.476 7.013 25.442 1.00 86.38 130 LEU A O 1
ATOM 1029 N N . ASP A 1 131 ? -11.719 7.898 26.543 1.00 87.56 131 ASP A N 1
ATOM 1030 C CA . ASP A 1 131 ? -10.727 7.608 25.511 1.00 87.56 131 ASP A CA 1
ATOM 1031 C C . ASP A 1 131 ? -10.178 6.192 25.698 1.00 87.56 131 ASP A C 1
ATOM 1033 O O . ASP A 1 131 ? -9.888 5.757 26.819 1.00 87.56 131 ASP A O 1
ATOM 1037 N N . ILE A 1 132 ? -10.090 5.451 24.597 1.00 88.69 132 ILE A N 1
ATOM 1038 C CA . ILE A 1 132 ? -9.558 4.091 24.542 1.00 88.69 132 ILE A CA 1
ATOM 1039 C C . ILE A 1 132 ? -8.417 4.026 23.532 1.00 88.69 132 ILE A C 1
ATOM 1041 O O . ILE A 1 132 ? -8.471 4.655 22.476 1.00 88.69 132 ILE A O 1
ATOM 1045 N N . GLU A 1 133 ? -7.391 3.250 23.866 1.00 90.50 133 GLU A N 1
ATOM 1046 C CA . GLU A 1 133 ? -6.191 3.065 23.054 1.00 90.50 133 GLU A CA 1
ATOM 1047 C C . GLU A 1 133 ? -6.038 1.594 22.673 1.00 90.50 133 GLU A C 1
ATOM 1049 O O . GLU A 1 133 ? -6.278 0.708 23.493 1.00 90.50 133 GLU A O 1
ATOM 1054 N N . SER A 1 134 ? -5.583 1.324 21.453 1.00 90.19 134 SER A N 1
ATOM 1055 C CA . SER A 1 134 ? -5.302 -0.032 20.991 1.00 90.19 134 SER A CA 1
ATOM 1056 C C . SER A 1 134 ? -4.075 -0.111 20.115 1.00 90.19 134 SER A C 1
ATOM 1058 O O . SER A 1 134 ? -3.842 0.753 19.274 1.00 90.19 134 SER A O 1
ATOM 1060 N N . ASN A 1 135 ? -3.337 -1.204 20.282 1.00 93.88 135 ASN A N 1
ATOM 1061 C CA . ASN A 1 135 ? -2.157 -1.501 19.490 1.00 93.88 135 ASN A CA 1
ATOM 1062 C C . ASN A 1 135 ? -2.380 -2.834 18.789 1.00 93.88 135 ASN A C 1
ATOM 1064 O O . ASN A 1 135 ? -2.640 -3.848 19.441 1.00 93.88 135 ASN A O 1
ATOM 1068 N N . TYR A 1 136 ? -2.297 -2.836 17.466 1.00 94.44 136 TYR A N 1
ATOM 1069 C CA . TYR A 1 136 ? -2.531 -4.032 16.670 1.00 94.44 136 TYR A CA 1
ATOM 1070 C C . TYR A 1 136 ? -1.706 -4.012 15.390 1.00 94.44 136 TYR A C 1
ATOM 1072 O O . TYR A 1 136 ? -1.193 -2.983 14.947 1.00 94.44 136 TYR A O 1
ATOM 1080 N N . GLU A 1 137 ? -1.570 -5.182 14.784 1.00 95.88 137 GLU A N 1
ATOM 1081 C CA . GLU A 1 137 ? -0.761 -5.378 13.591 1.00 95.88 137 GLU A CA 1
ATOM 1082 C C . GLU A 1 137 ? -1.605 -5.852 12.411 1.00 95.88 137 GLU A C 1
ATOM 1084 O O . GLU A 1 137 ? -2.711 -6.368 12.546 1.00 95.88 137 GLU A O 1
ATOM 1089 N N . THR A 1 138 ? -1.116 -5.618 11.203 1.00 96.19 138 THR A N 1
ATOM 1090 C CA . THR A 1 138 ? -1.755 -6.073 9.971 1.00 96.19 138 THR A CA 1
ATOM 1091 C C . THR A 1 138 ? -0.693 -6.617 9.035 1.00 96.19 138 THR A C 1
ATOM 1093 O O . THR A 1 138 ? 0.290 -5.939 8.741 1.00 96.19 138 THR A O 1
ATOM 1096 N N . TYR A 1 139 ? -0.908 -7.830 8.548 1.00 96.50 139 TYR A N 1
ATOM 1097 C CA . TYR A 1 139 ? -0.064 -8.498 7.569 1.00 96.50 139 TYR A CA 1
ATOM 1098 C C . TYR A 1 139 ? -0.631 -8.264 6.179 1.00 96.50 139 TYR A C 1
ATOM 1100 O O . TYR A 1 139 ? -1.835 -8.387 5.973 1.00 96.50 139 TYR A O 1
ATOM 1108 N N . GLU A 1 140 ? 0.218 -7.930 5.215 1.00 95.81 140 GLU A N 1
ATOM 1109 C CA . GLU A 1 140 ? -0.213 -7.503 3.887 1.00 95.81 140 GLU A CA 1
ATOM 1110 C C . GLU A 1 140 ? 0.577 -8.216 2.795 1.00 95.81 140 GLU A C 1
ATOM 1112 O O . GLU A 1 140 ? 1.790 -8.402 2.901 1.00 95.81 140 GLU A O 1
ATOM 1117 N N . ILE A 1 141 ? -0.102 -8.548 1.700 1.00 96.56 141 ILE A N 1
ATOM 1118 C CA . ILE A 1 141 ? 0.518 -8.958 0.444 1.00 96.56 141 ILE A CA 1
ATOM 1119 C C . ILE A 1 141 ? -0.078 -8.155 -0.710 1.00 96.56 141 ILE A C 1
ATOM 1121 O O . ILE A 1 141 ? -1.292 -7.986 -0.824 1.00 96.56 141 ILE A O 1
ATOM 1125 N N . HIS A 1 142 ? 0.784 -7.666 -1.594 1.00 96.38 142 HIS A N 1
ATOM 1126 C CA . HIS A 1 142 ? 0.414 -6.939 -2.799 1.00 96.38 142 HIS A CA 1
ATOM 1127 C C . HIS A 1 142 ? 1.061 -7.595 -4.007 1.00 96.38 142 HIS A C 1
ATOM 1129 O O . HIS A 1 142 ? 2.259 -7.873 -4.006 1.00 96.38 142 HIS A O 1
ATOM 1135 N N . THR A 1 143 ? 0.282 -7.793 -5.059 1.00 96.00 143 THR A N 1
ATOM 1136 C CA . THR A 1 143 ? 0.755 -8.328 -6.332 1.00 96.00 143 THR A CA 1
ATOM 1137 C C . THR A 1 143 ? 0.254 -7.462 -7.473 1.00 96.00 143 THR A C 1
ATOM 1139 O O . THR A 1 143 ? -0.773 -6.783 -7.364 1.00 96.00 143 THR A O 1
ATOM 1142 N N . GLY A 1 144 ? 0.962 -7.480 -8.593 1.00 95.44 144 GLY A N 1
ATOM 1143 C CA . GLY A 1 144 ? 0.453 -6.847 -9.794 1.00 95.44 144 GLY A CA 1
ATOM 1144 C C . GLY A 1 144 ? 1.177 -7.271 -11.047 1.00 95.44 144 GLY A C 1
ATOM 1145 O O . GLY A 1 144 ? 2.349 -7.637 -11.005 1.00 95.44 144 GLY A O 1
ATOM 1146 N N . VAL A 1 145 ? 0.451 -7.192 -12.156 1.00 95.12 145 VAL A N 1
ATOM 1147 C CA . VAL A 1 145 ? 0.937 -7.437 -13.509 1.00 95.12 145 VAL A CA 1
ATOM 1148 C C . VAL A 1 145 ? 0.583 -6.250 -14.398 1.00 95.12 145 VAL A C 1
ATOM 1150 O O . VAL A 1 145 ? -0.500 -5.676 -14.279 1.00 95.12 145 VAL A O 1
ATOM 1153 N N . ARG A 1 146 ? 1.480 -5.870 -15.305 1.00 93.44 146 ARG A N 1
ATOM 1154 C CA . ARG A 1 146 ? 1.255 -4.810 -16.290 1.00 93.44 146 ARG A CA 1
ATOM 1155 C C . ARG A 1 146 ? 1.780 -5.225 -17.652 1.00 93.44 146 ARG A C 1
ATOM 1157 O O . ARG A 1 146 ? 2.929 -5.637 -17.795 1.00 93.44 146 ARG A O 1
ATOM 1164 N N . LYS A 1 147 ? 0.949 -5.027 -18.668 1.00 89.94 147 LYS A N 1
ATOM 1165 C CA . LYS A 1 147 ? 1.349 -5.059 -20.068 1.00 89.94 147 LYS A CA 1
ATOM 1166 C C . LYS A 1 147 ? 1.700 -3.647 -20.510 1.00 89.94 147 LYS A C 1
ATOM 1168 O O . LYS A 1 147 ? 0.844 -2.764 -20.472 1.00 89.94 147 LYS A O 1
ATOM 1173 N N . ASN A 1 148 ? 2.947 -3.462 -20.933 1.00 81.94 148 ASN A N 1
ATOM 1174 C CA . ASN A 1 148 ? 3.377 -2.208 -21.538 1.00 81.94 148 ASN A CA 1
ATOM 1175 C C . ASN A 1 148 ? 2.991 -2.236 -23.024 1.00 81.94 148 ASN A C 1
ATOM 1177 O O . ASN A 1 148 ? 3.367 -3.175 -23.729 1.00 81.94 148 ASN A O 1
ATOM 1181 N N . ASN A 1 149 ? 2.217 -1.259 -23.488 1.00 78.12 149 ASN A N 1
ATOM 1182 C CA . ASN A 1 149 ? 1.741 -1.201 -24.871 1.00 78.12 149 ASN A CA 1
ATOM 1183 C C . ASN A 1 149 ? 2.509 -0.140 -25.684 1.00 78.12 149 ASN A C 1
ATOM 1185 O O . ASN A 1 149 ? 3.240 0.691 -25.150 1.00 78.12 149 ASN A O 1
ATOM 1189 N N . LEU A 1 150 ? 2.390 -0.201 -27.016 1.00 69.81 150 LEU A N 1
ATOM 1190 C CA . LEU A 1 150 ? 2.941 0.821 -27.915 1.00 69.81 150 LEU A CA 1
ATOM 1191 C C . LEU A 1 150 ? 2.203 2.156 -27.722 1.00 69.81 150 LEU A C 1
ATOM 1193 O O . LEU A 1 150 ? 1.028 2.155 -27.379 1.00 69.81 150 LEU A O 1
ATOM 1197 N N . SER A 1 151 ? 2.861 3.278 -28.033 1.00 63.03 151 SER A N 1
ATOM 1198 C CA . SER A 1 151 ? 2.489 4.660 -27.653 1.00 63.03 151 SER A CA 1
ATOM 1199 C C . SER A 1 151 ? 1.085 5.176 -28.022 1.00 63.03 151 SER A C 1
ATOM 1201 O O . SER A 1 151 ? 0.770 6.318 -27.712 1.00 63.03 151 SER A O 1
ATOM 1203 N N . LEU A 1 152 ? 0.274 4.403 -28.746 1.00 70.31 152 LEU A N 1
ATOM 1204 C CA . LEU A 1 152 ? -1.109 4.741 -29.107 1.00 70.31 152 LEU A CA 1
ATOM 1205 C C . LEU A 1 152 ? -2.146 4.041 -28.213 1.00 70.31 152 LEU A C 1
ATOM 1207 O O . LEU A 1 152 ? -3.309 4.432 -28.221 1.00 70.31 152 LEU A O 1
ATOM 1211 N N . VAL A 1 153 ? -1.744 3.010 -27.463 1.00 81.88 153 VAL A N 1
ATOM 1212 C CA . VAL A 1 153 ? -2.609 2.243 -26.560 1.00 81.88 153 VAL A CA 1
ATOM 1213 C C . VAL A 1 153 ? -2.049 2.384 -25.146 1.00 81.88 153 VAL A C 1
ATOM 1215 O O . VAL A 1 153 ? -0.861 2.125 -24.957 1.00 81.88 153 VAL A O 1
ATOM 1218 N N . PRO A 1 154 ? -2.865 2.763 -24.146 1.00 86.94 154 PRO A N 1
ATOM 1219 C CA . PRO A 1 154 ? -2.382 2.886 -22.778 1.00 86.94 154 PRO A CA 1
ATOM 1220 C C . PRO A 1 154 ? -1.885 1.538 -22.250 1.00 86.94 154 PRO A C 1
ATOM 1222 O O . PRO A 1 154 ? -2.370 0.472 -22.645 1.00 86.94 154 PRO A O 1
ATOM 1225 N N . ASP A 1 155 ? -0.944 1.578 -21.314 1.00 90.19 155 ASP A N 1
ATOM 1226 C CA . ASP A 1 155 ? -0.557 0.393 -20.557 1.00 90.19 155 ASP A CA 1
ATOM 1227 C C . ASP A 1 155 ? -1.765 -0.114 -19.771 1.00 90.19 155 ASP A C 1
ATOM 1229 O O . ASP A 1 155 ? -2.532 0.681 -19.223 1.00 90.19 155 ASP A O 1
ATOM 1233 N N . ILE A 1 156 ? -1.907 -1.435 -19.684 1.00 93.00 156 ILE A N 1
ATOM 1234 C CA . ILE A 1 156 ? -2.996 -2.085 -18.949 1.00 93.00 156 ILE A CA 1
ATOM 1235 C C . ILE A 1 156 ? -2.378 -2.920 -17.845 1.00 93.00 156 ILE A C 1
ATOM 1237 O O . ILE A 1 156 ? -1.438 -3.678 -18.093 1.00 93.00 156 ILE A O 1
ATOM 1241 N N . GLY A 1 157 ? -2.908 -2.823 -16.633 1.00 94.19 157 GLY A N 1
ATOM 1242 C CA . GLY A 1 157 ? -2.477 -3.687 -15.549 1.00 94.19 157 GLY A CA 1
ATOM 1243 C C . GLY A 1 157 ? -3.596 -4.122 -14.624 1.00 94.19 157 GLY A C 1
ATOM 1244 O O . GLY A 1 157 ? -4.700 -3.578 -14.629 1.00 94.19 157 GLY A O 1
ATOM 1245 N N . LEU A 1 158 ? -3.262 -5.126 -13.824 1.00 95.00 158 LEU A N 1
ATOM 1246 C CA . LEU A 1 158 ? -4.098 -5.703 -12.789 1.00 95.00 158 LEU A CA 1
ATOM 1247 C C . LEU A 1 158 ? -3.288 -5.767 -11.497 1.00 95.00 158 LEU A C 1
ATOM 1249 O O . LEU A 1 158 ? -2.124 -6.165 -11.517 1.00 95.00 158 LEU A O 1
ATOM 1253 N N . THR A 1 159 ? -3.886 -5.381 -10.375 1.00 95.12 159 THR A N 1
ATOM 1254 C CA . THR A 1 159 ? -3.295 -5.567 -9.047 1.00 95.12 159 THR A CA 1
ATOM 1255 C C . THR A 1 159 ? -4.235 -6.326 -8.130 1.00 95.12 159 THR A C 1
ATOM 1257 O O . THR A 1 159 ? -5.454 -6.177 -8.197 1.00 95.12 159 THR A O 1
ATOM 1260 N N . GLY A 1 160 ? -3.645 -7.136 -7.260 1.00 94.69 160 GLY A N 1
ATOM 1261 C CA . GLY A 1 160 ? -4.311 -7.765 -6.133 1.00 94.69 160 GLY A CA 1
ATOM 1262 C C . GLY A 1 160 ? -3.659 -7.293 -4.844 1.00 94.69 160 GLY A C 1
ATOM 1263 O O . GLY A 1 160 ? -2.450 -7.064 -4.778 1.00 94.69 160 GLY A O 1
ATOM 1264 N N . SER A 1 161 ? -4.440 -7.096 -3.797 1.00 94.38 161 SER A N 1
ATOM 1265 C CA . SER A 1 161 ? -3.907 -6.886 -2.456 1.00 94.38 161 SER A CA 1
ATOM 1266 C C . SER A 1 161 ? -4.771 -7.609 -1.455 1.00 94.38 161 SER A C 1
ATOM 1268 O O . SER A 1 161 ? -5.984 -7.673 -1.623 1.00 94.38 161 SER A O 1
ATOM 1270 N N . TYR A 1 162 ? -4.134 -8.145 -0.432 1.00 93.75 162 TYR A N 1
ATOM 1271 C CA . TYR A 1 162 ? -4.798 -8.818 0.661 1.00 93.75 162 TYR A CA 1
ATOM 1272 C C . TYR A 1 162 ? -4.141 -8.395 1.966 1.00 93.75 162 TYR A C 1
ATOM 1274 O O . TYR A 1 162 ? -2.916 -8.297 2.041 1.00 93.75 162 TYR A O 1
ATOM 1282 N N . SER A 1 163 ? -4.960 -8.141 2.976 1.00 93.94 163 SER A N 1
ATOM 1283 C CA . SER A 1 163 ? -4.521 -7.831 4.324 1.00 93.94 163 SER A CA 1
ATOM 1284 C C . SER A 1 163 ? -5.260 -8.681 5.343 1.00 93.94 163 SER A C 1
ATOM 1286 O O . SER A 1 163 ? -6.466 -8.895 5.215 1.00 93.94 163 SER A O 1
ATOM 1288 N N . PHE A 1 164 ? -4.528 -9.101 6.364 1.00 93.31 164 PHE A N 1
ATOM 1289 C CA . PHE A 1 164 ? -5.014 -9.855 7.505 1.00 93.31 164 PHE A CA 1
ATOM 1290 C C . PHE A 1 164 ? -4.659 -9.112 8.792 1.00 93.31 164 PHE A C 1
ATOM 1292 O O . PHE A 1 164 ? -3.485 -8.850 9.060 1.00 93.31 164 PHE A O 1
ATOM 1299 N N . THR A 1 165 ? -5.673 -8.775 9.578 1.00 94.38 165 THR A N 1
ATOM 1300 C CA . THR A 1 165 ? -5.530 -8.213 10.922 1.00 94.38 165 THR A CA 1
ATOM 1301 C C . THR A 1 165 ? -5.981 -9.287 11.912 1.00 94.38 165 THR A C 1
ATOM 1303 O O . THR A 1 165 ? -7.152 -9.661 11.857 1.00 94.38 165 THR A O 1
ATOM 1306 N N . PRO A 1 166 ? -5.096 -9.814 12.778 1.00 93.31 166 PRO A N 1
ATOM 1307 C CA . PRO A 1 166 ? -5.490 -10.761 13.818 1.00 93.31 166 PRO A CA 1
ATOM 1308 C C . PRO A 1 166 ? -6.476 -10.139 14.811 1.00 93.31 166 PRO A C 1
ATOM 1310 O O . PRO A 1 166 ? -6.590 -8.915 14.891 1.00 93.31 166 PRO A O 1
ATOM 1313 N N . ASN A 1 167 ? -7.132 -10.976 15.612 1.00 92.56 167 ASN A N 1
ATOM 1314 C CA . ASN A 1 167 ? -7.968 -10.513 16.716 1.00 92.56 167 ASN A CA 1
ATOM 1315 C C . ASN A 1 167 ? -7.163 -9.608 17.654 1.00 92.56 167 ASN A C 1
ATOM 1317 O O . ASN A 1 167 ? -6.013 -9.909 17.985 1.00 92.56 167 ASN A O 1
ATOM 1321 N N . TYR A 1 168 ? -7.788 -8.533 18.121 1.00 91.19 168 TYR A N 1
ATOM 1322 C CA . TYR A 1 168 ? -7.183 -7.633 19.093 1.00 91.19 168 TYR A CA 1
ATOM 1323 C C . TYR A 1 168 ? -8.242 -7.029 20.010 1.00 91.19 168 TYR A C 1
ATOM 1325 O O . TYR A 1 168 ? -9.391 -6.811 19.619 1.00 91.19 168 TYR A O 1
ATOM 1333 N N . ASP A 1 169 ? -7.832 -6.734 21.238 1.00 88.19 169 ASP A N 1
ATOM 1334 C CA . ASP A 1 169 ? -8.664 -6.039 22.209 1.00 88.19 169 ASP A CA 1
ATOM 1335 C C . ASP A 1 169 ? -8.316 -4.552 22.177 1.00 88.19 169 ASP A C 1
ATOM 1337 O O . ASP A 1 169 ? -7.162 -4.166 22.360 1.00 88.19 169 ASP A O 1
ATOM 1341 N N . GLU A 1 170 ? -9.317 -3.708 21.936 1.00 83.25 170 GLU A N 1
ATOM 1342 C CA . GLU A 1 170 ? -9.156 -2.254 21.999 1.00 83.25 170 GLU A CA 1
ATOM 1343 C C . GLU A 1 170 ? -9.354 -1.742 23.427 1.00 83.25 170 GLU A C 1
ATOM 1345 O O . GLU A 1 170 ? -8.739 -0.780 23.860 1.00 83.25 170 GLU A O 1
ATOM 1350 N N . SER A 1 171 ? -10.204 -2.405 24.207 1.00 82.81 171 SER A N 1
ATOM 1351 C CA . SER A 1 171 ? -10.318 -2.189 25.647 1.00 82.81 171 SER A CA 1
ATOM 1352 C C . SER A 1 171 ? -11.048 -3.368 26.285 1.00 82.81 171 SER A C 1
ATOM 1354 O O . SER A 1 171 ? -11.525 -4.268 25.602 1.00 82.81 171 SER A O 1
ATOM 1356 N N . LYS A 1 172 ? -11.277 -3.319 27.602 1.00 81.31 172 LYS A N 1
ATOM 1357 C CA . LYS A 1 172 ? -12.208 -4.254 28.263 1.00 81.31 172 LYS A CA 1
ATOM 1358 C C . LYS A 1 172 ? -13.647 -4.184 27.721 1.00 81.31 172 LYS A C 1
ATOM 1360 O O . LYS A 1 172 ? -14.452 -5.055 28.035 1.00 81.31 172 LYS A O 1
ATOM 1365 N N . TYR A 1 173 ? -13.988 -3.128 26.977 1.00 80.44 173 TYR A N 1
ATOM 1366 C CA . TYR A 1 173 ? -15.315 -2.933 26.399 1.00 80.44 173 TYR A CA 1
ATOM 1367 C C . TYR A 1 173 ? -15.386 -3.329 24.930 1.00 80.44 173 TYR A C 1
ATOM 1369 O O . TYR A 1 173 ? -16.466 -3.709 24.495 1.00 80.44 173 TYR A O 1
ATOM 1377 N N . TYR A 1 174 ? -14.283 -3.228 24.187 1.00 85.31 174 TYR A N 1
ATOM 1378 C CA . TYR A 1 174 ? -14.252 -3.431 22.742 1.00 85.31 174 TYR A CA 1
ATOM 1379 C C . TYR A 1 174 ? -13.183 -4.445 22.371 1.00 85.31 174 TYR A C 1
ATOM 1381 O O . TYR A 1 174 ? -12.005 -4.234 22.655 1.00 85.31 174 TYR A O 1
ATOM 1389 N N . SER A 1 175 ? -13.594 -5.504 21.686 1.00 89.19 175 SER A N 1
ATOM 1390 C CA . SER A 1 175 ? -12.679 -6.431 21.030 1.00 89.19 175 SER A CA 1
ATOM 1391 C C . SER A 1 175 ? -13.088 -6.664 19.588 1.00 89.19 175 SER A C 1
ATOM 1393 O O . SER A 1 175 ? -14.264 -6.568 19.225 1.00 89.19 175 SER A O 1
ATOM 1395 N N . TRP A 1 176 ? -12.099 -6.948 18.757 1.00 89.94 176 TRP A N 1
ATOM 1396 C CA . TRP A 1 176 ? -12.251 -7.106 17.322 1.00 89.94 176 TRP A CA 1
ATOM 1397 C C . TRP A 1 176 ? -11.861 -8.528 16.939 1.00 89.94 176 TRP A C 1
ATOM 1399 O O . TRP A 1 176 ? -10.804 -9.026 17.334 1.00 89.94 176 TRP A O 1
ATOM 1409 N N . GLY A 1 177 ? -12.739 -9.190 16.184 1.00 89.69 177 GLY A N 1
ATOM 1410 C CA . GLY A 1 177 ? -12.402 -10.438 15.509 1.00 89.69 177 GLY A CA 1
ATOM 1411 C C . GLY A 1 177 ? -11.358 -10.202 14.422 1.00 89.69 177 GLY A C 1
ATOM 1412 O O . GLY A 1 177 ? -11.105 -9.057 14.026 1.00 89.69 177 GLY A O 1
ATOM 1413 N N . ASP A 1 178 ? -10.765 -11.288 13.939 1.00 91.44 178 ASP A N 1
ATOM 1414 C CA . ASP A 1 178 ? -9.878 -11.226 12.793 1.00 91.44 178 ASP A CA 1
ATOM 1415 C C . ASP A 1 178 ? -10.584 -10.606 11.589 1.00 91.44 178 ASP A C 1
ATOM 1417 O O . ASP A 1 178 ? -11.792 -10.741 11.378 1.00 91.44 178 ASP A O 1
ATOM 1421 N N . ARG A 1 179 ? -9.804 -9.864 10.806 1.00 89.88 179 ARG A N 1
ATOM 1422 C CA . ARG A 1 179 ? -10.295 -9.167 9.627 1.00 89.88 179 ARG A CA 1
ATOM 1423 C C . ARG A 1 179 ? -9.478 -9.538 8.408 1.00 89.88 179 ARG A C 1
ATOM 1425 O O . ARG A 1 179 ? -8.260 -9.346 8.373 1.00 89.88 179 ARG A O 1
ATOM 1432 N N . HIS A 1 180 ? -10.186 -9.959 7.371 1.00 91.62 180 HIS A N 1
ATOM 1433 C CA . HIS A 1 180 ? -9.641 -10.264 6.060 1.00 91.62 180 HIS A CA 1
ATOM 1434 C C . HIS A 1 180 ? -10.166 -9.252 5.049 1.00 91.62 180 HIS A C 1
ATOM 1436 O O . HIS A 1 180 ? -11.374 -9.094 4.881 1.00 91.62 180 HIS A O 1
ATOM 1442 N N . VAL A 1 181 ? -9.255 -8.561 4.365 1.00 90.00 181 VAL A N 1
ATOM 1443 C CA . VAL A 1 181 ? -9.620 -7.581 3.335 1.00 90.00 181 VAL A CA 1
ATOM 1444 C C . VAL A 1 181 ? -8.791 -7.834 2.088 1.00 90.00 181 VAL A C 1
ATOM 1446 O O . VAL A 1 181 ? -7.573 -7.685 2.088 1.00 90.00 181 VAL A O 1
ATOM 1449 N N . GLY A 1 182 ? -9.462 -8.200 1.005 1.00 91.44 182 GLY A N 1
ATOM 1450 C CA . GLY A 1 182 ? -8.914 -8.390 -0.326 1.00 91.44 182 GLY A CA 1
ATOM 1451 C C . GLY A 1 182 ? -9.464 -7.356 -1.302 1.00 91.44 182 GLY A C 1
ATOM 1452 O O . GLY A 1 182 ? -10.675 -7.171 -1.414 1.00 91.44 182 GLY A O 1
ATOM 1453 N N . ASN A 1 183 ? -8.587 -6.714 -2.069 1.00 90.56 183 ASN A N 1
ATOM 1454 C CA . ASN A 1 183 ? -8.966 -5.810 -3.148 1.00 90.56 183 ASN A CA 1
ATOM 1455 C C . ASN A 1 183 ? -8.299 -6.193 -4.469 1.00 90.56 183 ASN A C 1
ATOM 1457 O O . ASN A 1 183 ? -7.127 -6.565 -4.513 1.00 90.56 183 ASN A O 1
ATOM 1461 N N . VAL A 1 184 ? -9.031 -6.010 -5.560 1.00 92.81 184 VAL A N 1
ATOM 1462 C CA . VAL A 1 184 ? -8.538 -6.171 -6.930 1.00 92.81 184 VAL A CA 1
ATOM 1463 C C . VAL A 1 184 ? -8.711 -4.851 -7.662 1.00 92.81 184 VAL A C 1
ATOM 1465 O O . VAL A 1 184 ? -9.692 -4.142 -7.449 1.00 92.81 184 VAL A O 1
ATOM 1468 N N . SER A 1 185 ? -7.750 -4.498 -8.507 1.00 93.81 185 SER A N 1
ATOM 1469 C CA . SER A 1 185 ? -7.828 -3.309 -9.347 1.00 93.81 185 SER A CA 1
ATOM 1470 C C . SER A 1 185 ? -7.400 -3.611 -10.774 1.00 93.81 185 SER A C 1
ATOM 1472 O O . SER A 1 185 ? -6.471 -4.384 -11.006 1.00 93.81 185 SER A O 1
ATOM 1474 N N . ILE A 1 186 ? -8.096 -2.993 -11.724 1.00 94.94 186 ILE A N 1
ATOM 1475 C CA . ILE A 1 186 ? -7.728 -2.931 -13.137 1.00 94.94 186 ILE A CA 1
ATOM 1476 C C . ILE A 1 186 ? -7.447 -1.468 -13.446 1.00 94.94 186 ILE A C 1
ATOM 1478 O O . ILE A 1 186 ? -8.218 -0.587 -13.066 1.00 94.94 186 ILE A O 1
ATOM 1482 N N . TYR A 1 187 ? -6.345 -1.199 -14.136 1.00 94.12 187 TYR A N 1
ATOM 1483 C CA . TYR A 1 187 ? -5.931 0.168 -14.404 1.00 94.12 187 TYR A CA 1
ATOM 1484 C C . TYR A 1 187 ? -5.350 0.353 -15.797 1.00 94.12 187 TYR A C 1
ATOM 1486 O O . TYR A 1 187 ? -4.737 -0.549 -16.373 1.00 94.12 187 TYR A O 1
ATOM 1494 N N . PHE A 1 188 ? -5.509 1.577 -16.285 1.00 93.62 188 PHE A N 1
ATOM 1495 C CA . PHE A 1 188 ? -4.957 2.078 -17.532 1.00 93.62 188 PHE A CA 1
ATOM 1496 C C . PHE A 1 188 ? -4.017 3.228 -17.219 1.00 93.62 188 PHE A C 1
ATOM 1498 O O . PHE A 1 188 ? -4.342 4.070 -16.382 1.00 93.62 188 PHE A O 1
ATOM 1505 N N . SER A 1 189 ? -2.859 3.292 -17.864 1.00 90.81 189 SER A N 1
ATOM 1506 C CA . SER A 1 189 ? -1.943 4.409 -17.640 1.00 90.81 189 SER A CA 1
ATOM 1507 C C . SER A 1 189 ? -1.096 4.734 -18.852 1.00 90.81 189 SER A C 1
ATOM 1509 O O . SER A 1 189 ? -0.725 3.838 -19.601 1.00 90.81 189 SER A O 1
ATOM 1511 N N . ASP A 1 190 ? -0.704 5.996 -18.974 1.00 89.06 190 ASP A N 1
ATOM 1512 C CA . ASP A 1 190 ? 0.275 6.433 -19.968 1.00 89.06 190 ASP A CA 1
ATOM 1513 C C . ASP A 1 190 ? 1.242 7.468 -19.363 1.00 89.06 190 ASP A C 1
ATOM 1515 O O . ASP A 1 190 ? 1.048 7.972 -18.243 1.00 89.06 190 ASP A O 1
ATOM 1519 N N . ASN A 1 191 ? 2.347 7.741 -20.053 1.00 86.62 191 ASN A N 1
ATOM 1520 C CA . ASN A 1 191 ? 3.319 8.760 -19.679 1.00 86.62 191 ASN A CA 1
ATOM 1521 C C . ASN A 1 191 ? 3.959 9.417 -20.899 1.00 86.62 191 ASN A C 1
ATOM 1523 O O . ASN A 1 191 ? 4.712 8.797 -21.648 1.00 86.62 191 ASN A O 1
ATOM 1527 N N . TYR A 1 192 ? 3.772 10.721 -21.010 1.00 85.88 192 TYR A N 1
ATOM 1528 C CA . TYR A 1 192 ? 4.294 11.534 -22.093 1.00 85.88 192 TYR A CA 1
ATOM 1529 C C . TYR A 1 192 ? 5.478 12.363 -21.612 1.00 85.88 192 TYR A C 1
ATOM 1531 O O . TYR A 1 192 ? 5.461 12.932 -20.524 1.00 85.88 192 TYR A O 1
ATOM 1539 N N . ASN A 1 193 ? 6.511 12.485 -22.444 1.00 85.81 193 ASN A N 1
ATOM 1540 C CA . ASN A 1 193 ? 7.595 13.436 -22.208 1.00 85.81 193 ASN A CA 1
ATOM 1541 C C . ASN A 1 193 ? 7.287 14.723 -22.975 1.00 85.81 193 ASN A C 1
ATOM 1543 O O . ASN A 1 193 ? 7.477 14.769 -24.186 1.00 85.81 193 ASN A O 1
ATOM 1547 N N . LEU A 1 194 ? 6.826 15.753 -22.267 1.00 85.69 194 LEU A N 1
ATOM 1548 C CA . LEU A 1 194 ? 6.512 17.065 -22.839 1.00 85.69 194 LEU A CA 1
ATOM 1549 C C . LEU A 1 194 ? 7.780 17.838 -23.227 1.00 85.69 194 LEU A C 1
ATOM 1551 O O . LEU A 1 194 ? 7.802 18.550 -24.224 1.00 85.69 194 LEU A O 1
ATOM 1555 N N . ILE A 1 195 ? 8.851 17.686 -22.442 1.00 85.75 195 ILE A N 1
ATOM 1556 C CA . ILE A 1 195 ? 10.173 18.260 -22.727 1.00 85.75 195 ILE A CA 1
ATOM 1557 C C . ILE A 1 195 ? 11.205 17.162 -22.505 1.00 85.75 195 ILE A C 1
ATOM 1559 O O . ILE A 1 195 ? 11.187 16.501 -21.465 1.00 85.75 195 ILE A O 1
ATOM 1563 N N . LYS A 1 196 ? 12.128 16.970 -23.450 1.00 81.69 196 LYS A N 1
ATOM 1564 C CA . LYS A 1 196 ? 13.229 16.009 -23.311 1.00 81.69 196 LYS A CA 1
ATOM 1565 C C . LYS A 1 196 ? 14.495 16.545 -23.972 1.00 81.69 196 LYS A C 1
ATOM 1567 O O . LYS A 1 196 ? 14.779 16.259 -25.130 1.00 81.69 196 LYS A O 1
ATOM 1572 N N . ASN A 1 197 ? 15.285 17.277 -23.195 1.00 83.69 197 ASN A N 1
ATOM 1573 C CA . ASN A 1 197 ? 16.577 17.813 -23.616 1.00 83.69 197 ASN A CA 1
ATOM 1574 C C . ASN A 1 197 ? 17.682 17.239 -22.714 1.00 83.69 197 ASN A C 1
ATOM 1576 O O . ASN A 1 197 ? 17.400 16.625 -21.686 1.00 83.69 197 ASN A O 1
ATOM 1580 N N . LYS A 1 198 ? 18.959 17.463 -23.061 1.00 77.62 198 LYS A N 1
ATOM 1581 C CA . LYS A 1 198 ? 20.112 16.911 -22.313 1.00 77.62 198 LYS A CA 1
ATOM 1582 C C . LYS A 1 198 ? 20.076 17.212 -20.805 1.00 77.62 198 LYS A C 1
ATOM 1584 O O . LYS A 1 198 ? 20.513 16.378 -20.018 1.00 77.62 198 LYS A O 1
ATOM 1589 N N . ASN A 1 199 ? 19.528 18.366 -20.419 1.00 81.75 199 ASN A N 1
ATOM 1590 C CA . ASN A 1 199 ? 19.545 18.842 -19.033 1.00 81.75 199 ASN A CA 1
ATOM 1591 C C . ASN A 1 199 ? 18.175 18.803 -18.350 1.00 81.75 199 ASN A C 1
ATOM 1593 O O . ASN A 1 199 ? 18.130 18.802 -17.125 1.00 81.75 199 ASN A O 1
ATOM 1597 N N . ASN A 1 200 ? 17.082 18.779 -19.117 1.00 84.56 200 ASN A N 1
ATOM 1598 C CA . ASN A 1 200 ? 15.725 18.952 -18.604 1.00 84.56 200 ASN A CA 1
ATOM 1599 C C . ASN A 1 200 ? 14.797 17.887 -19.186 1.00 84.56 200 ASN A C 1
ATOM 1601 O O . ASN A 1 200 ? 14.760 17.697 -20.404 1.00 84.56 200 ASN A O 1
ATOM 1605 N N . LYS A 1 201 ? 14.003 17.251 -18.326 1.00 85.44 201 LYS A N 1
ATOM 1606 C CA . LYS A 1 201 ? 12.904 16.368 -18.721 1.00 85.44 201 LYS A CA 1
ATOM 1607 C C . LYS A 1 201 ? 11.639 16.800 -17.987 1.00 85.44 201 LYS A C 1
ATOM 1609 O O . LYS A 1 201 ? 11.643 16.819 -16.762 1.00 85.44 201 LYS A O 1
ATOM 1614 N N . LEU A 1 202 ? 10.589 17.143 -18.727 1.00 87.44 202 LEU A N 1
ATOM 1615 C CA . LEU A 1 202 ? 9.241 17.356 -18.201 1.00 87.44 202 LEU A CA 1
ATOM 1616 C C . LEU A 1 202 ? 8.368 16.205 -18.694 1.00 87.44 202 LEU A C 1
ATOM 1618 O O . LEU A 1 202 ? 8.335 15.941 -19.896 1.00 87.44 202 LEU A O 1
ATOM 1622 N N . SER A 1 203 ? 7.674 15.530 -17.788 1.00 87.81 203 SER A N 1
ATOM 1623 C CA . SER A 1 203 ? 6.779 14.420 -18.103 1.00 87.81 203 SER A CA 1
ATOM 1624 C C . SER A 1 203 ? 5.394 14.633 -17.516 1.00 87.81 203 SER A C 1
ATOM 1626 O O . SER A 1 203 ? 5.272 15.114 -16.392 1.00 87.81 203 SER A O 1
ATOM 1628 N N . LEU A 1 204 ? 4.375 14.219 -18.259 1.00 89.00 204 LEU A N 1
ATOM 1629 C CA . LEU A 1 204 ? 2.987 14.179 -17.833 1.00 89.00 204 LEU A CA 1
ATOM 1630 C C . LEU A 1 204 ? 2.494 12.740 -17.938 1.00 89.00 204 LEU A C 1
ATOM 1632 O O . LEU A 1 204 ? 2.490 12.161 -19.019 1.00 89.00 204 LEU A O 1
ATOM 1636 N N . GLY A 1 205 ? 2.053 12.183 -16.822 1.00 88.88 205 GLY A N 1
ATOM 1637 C CA . GLY A 1 205 ? 1.447 10.863 -16.763 1.00 88.88 205 GLY A CA 1
ATOM 1638 C C . GLY A 1 205 ? 0.018 10.941 -16.268 1.00 88.88 205 GLY A C 1
ATOM 1639 O O . GLY A 1 205 ? -0.329 11.831 -15.492 1.00 88.88 205 GLY A O 1
ATOM 1640 N N . TRP A 1 206 ? -0.790 9.979 -16.687 1.00 91.62 206 TRP A N 1
ATOM 1641 C CA . TRP A 1 206 ? -2.117 9.760 -16.135 1.00 91.62 206 TRP A CA 1
ATOM 1642 C C . TRP A 1 206 ? -2.321 8.273 -15.848 1.00 91.62 206 TRP A C 1
ATOM 1644 O O . TRP A 1 206 ? -1.705 7.420 -16.494 1.00 91.62 206 TRP A O 1
ATOM 1654 N N . THR A 1 207 ? -3.161 7.980 -14.860 1.00 92.06 207 THR A N 1
ATOM 1655 C CA . THR A 1 207 ? -3.633 6.633 -14.537 1.00 92.06 207 THR A CA 1
ATOM 1656 C C . THR A 1 207 ? -5.119 6.702 -14.214 1.00 92.06 207 THR A C 1
ATOM 1658 O O . THR A 1 207 ? -5.526 7.522 -13.393 1.00 92.06 207 THR A O 1
ATOM 1661 N N . LEU A 1 208 ? -5.911 5.836 -14.836 1.00 94.00 208 LEU A N 1
ATOM 1662 C CA . LEU A 1 208 ? -7.296 5.569 -14.465 1.00 94.00 208 LEU A CA 1
ATOM 1663 C C . LEU A 1 208 ? -7.353 4.185 -13.820 1.00 94.00 208 LEU A C 1
ATOM 1665 O O . LEU A 1 208 ? -6.950 3.204 -14.440 1.00 94.00 208 LEU A O 1
ATOM 1669 N N . ASP A 1 209 ? -7.820 4.116 -12.582 1.00 93.31 209 ASP A N 1
ATOM 1670 C CA . ASP A 1 209 ? -7.850 2.908 -11.762 1.00 93.31 209 ASP A CA 1
ATOM 1671 C C . ASP A 1 209 ? -9.289 2.598 -11.358 1.00 93.31 209 ASP A C 1
ATOM 1673 O O . ASP A 1 209 ? -9.975 3.466 -10.825 1.00 93.31 209 ASP A O 1
ATOM 1677 N N . TYR A 1 210 ? -9.744 1.377 -11.618 1.00 92.62 210 TYR A N 1
ATOM 1678 C CA . TYR A 1 210 ? -10.972 0.845 -11.046 1.00 92.62 210 TYR A CA 1
ATOM 1679 C C . TYR A 1 210 ? -10.603 -0.235 -10.039 1.00 92.62 210 TYR A C 1
ATOM 1681 O O . TYR A 1 210 ? -9.988 -1.240 -10.402 1.00 92.62 210 TYR A O 1
ATOM 1689 N N . ARG A 1 211 ? -11.014 -0.048 -8.787 1.00 90.00 211 ARG A N 1
ATOM 1690 C CA . ARG A 1 211 ? -10.754 -0.965 -7.681 1.00 90.00 211 ARG A CA 1
ATOM 1691 C C . ARG A 1 211 ? -12.062 -1.467 -7.092 1.00 90.00 211 ARG A C 1
ATOM 1693 O O . ARG A 1 211 ? -13.015 -0.711 -6.934 1.00 90.00 211 ARG A O 1
ATOM 1700 N N . SER A 1 212 ? -12.076 -2.741 -6.724 1.00 89.19 212 SER A N 1
ATOM 1701 C CA . SER A 1 212 ? -13.166 -3.368 -5.986 1.00 89.19 212 SER A CA 1
ATOM 1702 C C . SER A 1 212 ? -12.613 -4.174 -4.816 1.00 89.19 212 SER A C 1
ATOM 1704 O O . SER A 1 212 ? -11.572 -4.825 -4.942 1.00 89.19 212 SER A O 1
ATOM 1706 N N . LEU A 1 213 ? -13.335 -4.188 -3.700 1.00 86.38 213 LEU A N 1
ATOM 1707 C CA . LEU A 1 213 ? -13.225 -5.241 -2.700 1.00 86.38 213 LEU A CA 1
ATOM 1708 C C . LEU A 1 213 ? -13.653 -6.554 -3.363 1.00 86.38 213 LEU A C 1
ATOM 1710 O O . LEU A 1 213 ? -14.674 -6.614 -4.052 1.00 86.38 213 LEU A O 1
ATOM 1714 N N . ALA A 1 214 ? -12.805 -7.566 -3.227 1.00 81.31 214 ALA A N 1
ATOM 1715 C CA . ALA A 1 214 ? -13.008 -8.917 -3.746 1.00 81.31 214 ALA A CA 1
ATOM 1716 C C . ALA A 1 214 ? -13.255 -9.919 -2.610 1.00 81.31 214 ALA A C 1
ATOM 1718 O O . ALA A 1 214 ? -13.921 -10.927 -2.820 1.00 81.31 214 ALA A O 1
ATOM 1719 N N . ALA A 1 215 ? -12.744 -9.615 -1.416 1.00 74.81 215 ALA A N 1
ATOM 1720 C CA . ALA A 1 215 ? -13.067 -10.286 -0.168 1.00 74.81 215 ALA A CA 1
ATOM 1721 C C . ALA A 1 215 ? -13.115 -9.212 0.927 1.00 74.81 215 ALA A C 1
ATOM 1723 O O . ALA A 1 215 ? -12.166 -8.450 1.074 1.00 74.81 215 ALA A O 1
ATOM 1724 N N . ASP A 1 216 ? -14.216 -9.104 1.649 1.00 71.56 216 ASP A N 1
ATOM 1725 C CA . ASP A 1 216 ? -14.305 -8.328 2.887 1.00 71.56 216 ASP A CA 1
ATOM 1726 C C . ASP A 1 216 ? -15.212 -9.155 3.784 1.00 71.56 216 ASP A C 1
ATOM 1728 O O . ASP A 1 216 ? -16.408 -9.296 3.505 1.00 71.56 216 ASP A O 1
ATOM 1732 N N . ASP A 1 217 ? -14.603 -9.809 4.767 1.00 61.03 217 ASP A N 1
ATOM 1733 C CA . ASP A 1 217 ? -15.370 -10.558 5.750 1.00 61.03 217 ASP A CA 1
ATOM 1734 C C . ASP A 1 217 ? -16.135 -9.565 6.625 1.00 61.03 217 ASP A C 1
ATOM 1736 O O . ASP A 1 217 ? -15.669 -8.455 6.899 1.00 61.03 217 ASP A O 1
ATOM 1740 N N . GLU A 1 218 ? -17.341 -9.951 7.047 1.00 76.81 218 GLU A N 1
ATOM 1741 C CA . GLU A 1 218 ? -18.105 -9.156 8.004 1.00 76.81 218 GLU A CA 1
ATOM 1742 C C . GLU A 1 218 ? -17.231 -8.910 9.234 1.00 76.81 218 GLU A C 1
ATOM 1744 O O . GLU A 1 218 ? -16.744 -9.849 9.863 1.00 76.81 218 GLU A O 1
ATOM 1749 N N . GLN A 1 219 ? -17.009 -7.640 9.574 1.00 80.94 219 GLN A N 1
ATOM 1750 C CA . GLN A 1 219 ? -16.203 -7.301 10.732 1.00 80.94 219 GLN A CA 1
ATOM 1751 C C . GLN A 1 219 ? -16.987 -7.709 11.972 1.00 80.94 219 GLN A C 1
ATOM 1753 O O . GLN A 1 219 ? -17.955 -7.046 12.355 1.00 80.94 219 GLN A O 1
ATOM 1758 N N . VAL A 1 220 ? -16.547 -8.789 12.607 1.00 85.81 220 VAL A N 1
ATOM 1759 C CA . VAL A 1 220 ? -17.037 -9.192 13.919 1.00 85.81 220 VAL A CA 1
ATOM 1760 C C . VAL A 1 220 ? -16.361 -8.316 14.966 1.00 85.81 220 VAL A C 1
ATOM 1762 O O . VAL A 1 220 ? -15.142 -8.125 14.943 1.00 85.81 220 VAL A O 1
ATOM 1765 N N . TYR A 1 221 ? -17.148 -7.772 15.882 1.00 86.38 221 TYR A N 1
ATOM 1766 C CA . TYR A 1 221 ? -16.657 -7.033 17.036 1.00 86.38 221 TYR A CA 1
ATOM 1767 C C . TYR A 1 221 ? -17.548 -7.312 18.241 1.00 86.38 221 TYR A C 1
ATOM 1769 O O . TYR A 1 221 ? -18.702 -7.718 18.102 1.00 86.38 221 TYR A O 1
ATOM 1777 N N . PHE A 1 222 ? -17.016 -7.112 19.438 1.00 86.19 222 PHE A N 1
ATOM 1778 C CA . PHE A 1 222 ? -17.742 -7.330 20.678 1.00 86.19 222 PHE A CA 1
ATOM 1779 C C . PHE A 1 222 ? -17.793 -6.038 21.474 1.00 86.19 222 PHE A C 1
ATOM 1781 O O . PHE A 1 222 ? -16.775 -5.371 21.645 1.00 86.19 222 PHE A O 1
ATOM 1788 N N . ILE A 1 223 ? -18.979 -5.716 21.990 1.00 83.38 223 ILE A N 1
ATOM 1789 C CA . ILE A 1 223 ? -19.190 -4.626 22.940 1.00 83.38 223 ILE A CA 1
ATOM 1790 C C . ILE A 1 223 ? -19.613 -5.238 24.268 1.00 83.38 223 ILE A C 1
ATOM 1792 O O . ILE A 1 223 ? -20.700 -5.807 24.376 1.00 83.38 223 ILE A O 1
ATOM 1796 N N . ASN A 1 224 ? -18.758 -5.135 25.284 1.00 81.88 224 ASN A N 1
ATOM 1797 C CA . ASN A 1 224 ? -19.002 -5.672 26.624 1.00 81.88 224 ASN A CA 1
ATOM 1798 C C . ASN A 1 224 ? -19.448 -7.154 26.594 1.00 81.88 224 ASN A C 1
ATOM 1800 O O . ASN A 1 224 ? -20.432 -7.541 27.225 1.00 81.88 224 ASN A O 1
ATOM 1804 N N . GLY A 1 225 ? -18.774 -7.967 25.772 1.00 79.38 225 GLY A N 1
ATOM 1805 C CA . GLY A 1 225 ? -19.080 -9.389 25.564 1.00 79.38 225 GLY A CA 1
ATOM 1806 C C . GLY A 1 225 ? -20.265 -9.686 24.634 1.00 79.38 225 GLY A C 1
ATOM 1807 O O . GLY A 1 225 ? -20.505 -10.849 24.321 1.00 79.38 225 GLY A O 1
ATOM 1808 N N . THR A 1 226 ? -20.988 -8.670 24.153 1.00 85.88 226 THR A N 1
ATOM 1809 C CA . THR A 1 226 ? -22.069 -8.841 23.171 1.00 85.88 226 THR A CA 1
ATOM 1810 C C . THR A 1 226 ? -21.504 -8.761 21.761 1.00 85.88 226 THR A C 1
ATOM 1812 O O . THR A 1 226 ? -20.931 -7.740 21.386 1.00 85.88 226 THR A O 1
ATOM 1815 N N . GLN A 1 227 ? -21.671 -9.826 20.980 1.00 88.38 227 GLN A N 1
ATOM 1816 C CA . GLN A 1 227 ? -21.222 -9.873 19.592 1.00 88.38 227 GLN A CA 1
ATOM 1817 C C . GLN A 1 227 ? -22.083 -8.973 18.701 1.00 88.38 227 GLN A C 1
ATOM 1819 O O . GLN A 1 227 ? -23.311 -8.976 18.785 1.00 88.38 227 GLN A O 1
ATOM 1824 N N . ALA A 1 228 ? -21.425 -8.260 17.800 1.00 85.56 228 ALA A N 1
ATOM 1825 C CA . ALA A 1 228 ? -22.025 -7.523 16.708 1.00 85.56 228 ALA A CA 1
ATOM 1826 C C . ALA A 1 228 ? -21.207 -7.739 15.427 1.00 85.56 228 ALA A C 1
ATOM 1828 O O . ALA A 1 228 ? -20.040 -8.136 15.456 1.00 85.56 228 ALA A O 1
ATOM 1829 N N . THR A 1 229 ? -21.847 -7.505 14.288 1.00 82.88 229 THR A N 1
ATOM 1830 C CA . THR A 1 229 ? -21.251 -7.684 12.963 1.00 82.88 229 THR A CA 1
ATOM 1831 C C . THR A 1 229 ? -21.524 -6.458 12.120 1.00 82.88 229 THR A C 1
ATOM 1833 O O . THR A 1 229 ? -22.667 -6.011 12.012 1.00 82.88 229 THR A O 1
ATOM 1836 N N . TYR A 1 230 ? -20.477 -5.922 11.504 1.00 77.69 230 TYR A N 1
ATOM 1837 C CA . TYR A 1 230 ? -20.586 -4.844 10.534 1.00 77.69 230 TYR A CA 1
ATOM 1838 C C . TYR A 1 230 ? -20.247 -5.366 9.143 1.00 77.69 230 TYR A C 1
ATOM 1840 O O . TYR A 1 230 ? -19.177 -5.930 8.921 1.00 77.69 230 TYR A O 1
ATOM 1848 N N . LYS A 1 231 ? -21.156 -5.133 8.196 1.00 74.00 231 LYS A N 1
ATOM 1849 C CA . LYS A 1 231 ? -20.938 -5.408 6.780 1.00 74.00 231 LYS A CA 1
ATOM 1850 C C . LYS A 1 231 ? -20.865 -4.098 6.021 1.00 74.00 231 LYS A C 1
ATOM 1852 O O . LYS A 1 231 ? -21.723 -3.232 6.192 1.00 74.00 231 LYS A O 1
ATOM 1857 N N . GLN A 1 232 ? -19.842 -3.965 5.189 1.00 68.88 232 GLN A N 1
ATOM 1858 C CA . GLN A 1 232 ? -19.626 -2.753 4.425 1.00 68.88 232 GLN A CA 1
ATOM 1859 C C . GLN A 1 232 ? -20.663 -2.625 3.293 1.00 68.88 232 GLN A C 1
ATOM 1861 O O . GLN A 1 232 ? -20.978 -3.605 2.614 1.00 68.88 232 GLN A O 1
ATOM 1866 N N . ASP A 1 233 ? -21.207 -1.421 3.099 1.00 66.62 233 ASP A N 1
ATOM 1867 C CA . ASP A 1 233 ? -22.161 -1.142 2.018 1.00 66.62 233 ASP A CA 1
ATOM 1868 C C . ASP A 1 233 ? -21.477 -1.240 0.639 1.00 66.62 233 ASP A C 1
ATOM 1870 O O . ASP A 1 233 ? -20.288 -0.940 0.498 1.00 66.62 233 ASP A O 1
ATOM 1874 N N . ILE A 1 234 ? -22.229 -1.623 -0.396 1.00 61.25 234 ILE A N 1
ATOM 1875 C CA . ILE A 1 234 ? -21.755 -1.781 -1.778 1.00 61.25 234 ILE A CA 1
ATOM 1876 C C . ILE A 1 234 ? -21.077 -0.501 -2.278 1.00 61.25 234 ILE A C 1
ATOM 1878 O O . ILE A 1 234 ? -20.038 -0.587 -2.938 1.00 61.25 234 ILE A O 1
ATOM 1882 N N . ASP A 1 235 ? -21.588 0.673 -1.914 1.00 61.03 235 ASP A N 1
ATOM 1883 C CA . ASP A 1 235 ? -21.024 1.966 -2.325 1.00 61.03 235 ASP A CA 1
ATOM 1884 C C . ASP A 1 235 ? -19.622 2.237 -1.754 1.00 61.03 235 ASP A C 1
ATOM 1886 O O . ASP A 1 235 ? -18.905 3.108 -2.239 1.00 61.03 235 ASP A O 1
ATOM 1890 N N . LEU A 1 236 ? -19.196 1.468 -0.751 1.00 69.88 236 LEU A N 1
ATOM 1891 C CA . LEU A 1 236 ? -17.856 1.532 -0.169 1.00 69.88 236 LEU A CA 1
ATOM 1892 C C . LEU A 1 236 ? -16.931 0.410 -0.651 1.00 69.88 236 LEU A C 1
ATOM 1894 O O . LEU A 1 236 ? -15.753 0.378 -0.287 1.00 69.88 236 LEU A O 1
ATOM 1898 N N . THR A 1 237 ? -17.452 -0.505 -1.470 1.00 78.75 237 THR A N 1
ATOM 1899 C CA . THR A 1 237 ? -16.699 -1.652 -1.993 1.00 78.75 237 THR A CA 1
ATOM 1900 C C . THR A 1 237 ? -16.018 -1.357 -3.319 1.00 78.75 237 THR A C 1
ATOM 1902 O O . THR A 1 237 ? -15.133 -2.110 -3.712 1.00 78.75 237 THR A O 1
ATOM 1905 N N . LYS A 1 238 ? -16.386 -0.274 -4.012 1.00 85.19 238 LYS A N 1
ATOM 1906 C CA . LYS A 1 238 ? -15.872 0.072 -5.343 1.00 85.19 238 LYS A CA 1
ATOM 1907 C C . LYS A 1 238 ? -15.365 1.505 -5.378 1.00 85.19 238 LYS A C 1
ATOM 1909 O O . LYS A 1 238 ? -15.954 2.394 -4.777 1.00 85.19 238 LYS A O 1
ATOM 1914 N N . GLU A 1 239 ? -14.286 1.728 -6.112 1.00 85.25 239 GLU A N 1
ATOM 1915 C CA . GLU A 1 239 ? -13.653 3.036 -6.254 1.00 85.25 239 GLU A CA 1
ATOM 1916 C C . GLU A 1 239 ? -13.143 3.212 -7.687 1.00 85.25 239 GLU A C 1
ATOM 1918 O O . GLU A 1 239 ? -12.539 2.301 -8.258 1.00 85.25 239 GLU A O 1
ATOM 1923 N N . ILE A 1 240 ? -13.376 4.392 -8.266 1.00 88.56 240 ILE A N 1
ATOM 1924 C CA . ILE A 1 240 ? -12.700 4.841 -9.485 1.00 88.56 240 ILE A CA 1
ATOM 1925 C C . ILE A 1 240 ? -11.765 5.979 -9.093 1.00 88.56 240 ILE A C 1
ATOM 1927 O O . ILE A 1 240 ? -12.214 7.004 -8.584 1.00 88.56 240 ILE A O 1
ATOM 1931 N N . THR A 1 241 ? -10.475 5.822 -9.368 1.00 87.88 241 THR A N 1
ATOM 1932 C CA . THR A 1 241 ? -9.452 6.824 -9.068 1.00 87.88 241 THR A CA 1
ATOM 1933 C C . THR A 1 241 ? -8.816 7.315 -10.366 1.00 87.88 241 THR A C 1
ATOM 1935 O O . THR A 1 241 ? -8.289 6.526 -11.152 1.00 87.88 241 THR A O 1
ATOM 1938 N N . MET A 1 242 ? -8.806 8.631 -10.582 1.00 90.94 242 MET A N 1
ATOM 1939 C CA . MET A 1 242 ? -8.008 9.264 -11.633 1.00 90.94 242 MET A CA 1
ATOM 1940 C C . MET A 1 242 ? -6.796 9.948 -11.011 1.00 90.94 242 MET A C 1
ATOM 1942 O O . MET A 1 242 ? -6.917 10.728 -10.071 1.00 90.94 242 MET A O 1
ATOM 1946 N N . ILE A 1 243 ? -5.620 9.666 -11.557 1.00 88.00 243 ILE A N 1
ATOM 1947 C CA . ILE A 1 243 ? -4.352 10.195 -11.068 1.00 88.00 243 ILE A CA 1
ATOM 1948 C C . ILE A 1 243 ? -3.670 10.905 -12.214 1.00 88.00 243 ILE A C 1
ATOM 1950 O O . ILE A 1 243 ? -3.473 10.326 -13.281 1.00 88.00 243 ILE A O 1
ATOM 1954 N N . VAL A 1 244 ? -3.260 12.142 -11.968 1.00 89.62 244 VAL A N 1
ATOM 1955 C CA . VAL A 1 244 ? -2.452 12.931 -12.891 1.00 89.62 244 VAL A CA 1
ATOM 1956 C C . VAL A 1 244 ? -1.117 13.211 -12.219 1.00 89.62 244 VAL A C 1
ATOM 1958 O O . VAL A 1 244 ? -1.064 13.638 -11.070 1.00 89.62 244 VAL A O 1
ATOM 1961 N N . SER A 1 245 ? -0.025 12.946 -12.928 1.00 85.62 245 SER A N 1
ATOM 1962 C CA . SER A 1 245 ? 1.334 13.115 -12.420 1.00 85.62 245 SER A CA 1
ATOM 1963 C C . SER A 1 245 ? 2.126 14.051 -13.320 1.00 85.62 245 SER A C 1
ATOM 1965 O O . SER A 1 245 ? 2.254 13.784 -14.514 1.00 85.62 245 SER A O 1
ATOM 1967 N N . LEU A 1 246 ? 2.714 15.098 -12.743 1.00 88.00 246 LEU A N 1
ATOM 1968 C CA . LEU A 1 246 ? 3.672 15.971 -13.417 1.00 88.00 246 LEU A CA 1
ATOM 1969 C C . LEU A 1 246 ? 5.065 15.720 -12.832 1.00 88.00 246 LEU A C 1
ATOM 1971 O O . LEU A 1 246 ? 5.261 15.800 -11.623 1.00 88.00 246 LEU A O 1
ATOM 1975 N N . GLY A 1 247 ? 6.032 15.396 -13.685 1.00 84.31 247 GLY A N 1
ATOM 1976 C CA . GLY A 1 247 ? 7.406 15.106 -13.282 1.00 84.31 247 GLY A CA 1
ATOM 1977 C C . GLY A 1 247 ? 8.390 16.053 -13.948 1.00 84.31 247 GLY A C 1
ATOM 1978 O O . GLY A 1 247 ? 8.351 16.221 -15.163 1.00 84.31 247 GLY A O 1
ATOM 1979 N N . TYR A 1 248 ? 9.306 16.635 -13.176 1.00 85.12 248 TYR A N 1
ATOM 1980 C CA . TYR A 1 248 ? 10.399 17.450 -13.701 1.00 85.12 248 TYR A CA 1
ATOM 1981 C C . TYR A 1 248 ? 11.746 16.916 -13.214 1.00 85.12 248 TYR A C 1
ATOM 1983 O O . TYR A 1 248 ? 11.952 16.708 -12.021 1.00 85.12 248 TYR A O 1
ATOM 1991 N N . LYS A 1 249 ? 12.678 16.701 -14.143 1.00 82.06 249 LYS A N 1
ATOM 1992 C CA . LYS A 1 249 ? 14.058 16.305 -13.854 1.00 82.06 249 LYS A CA 1
ATOM 1993 C C . LYS A 1 249 ? 15.014 17.334 -14.439 1.00 82.06 249 LYS A C 1
ATOM 1995 O O . LYS A 1 249 ? 14.977 17.586 -15.644 1.00 82.06 249 LYS A O 1
ATOM 2000 N N . LYS A 1 250 ? 15.912 17.850 -13.599 1.00 83.00 250 LYS A N 1
ATOM 2001 C CA . LYS A 1 250 ? 17.004 18.747 -13.987 1.00 83.00 250 LYS A CA 1
ATOM 2002 C C . LYS A 1 250 ? 18.348 18.122 -13.629 1.00 83.00 250 LYS A C 1
ATOM 2004 O O . LYS A 1 250 ? 18.560 17.745 -12.480 1.00 83.00 250 LYS A O 1
ATOM 2009 N N . LYS A 1 251 ? 19.264 18.019 -14.594 1.00 78.38 251 LYS A N 1
ATOM 2010 C CA . LYS A 1 251 ? 20.671 17.693 -14.315 1.00 78.38 251 LYS A CA 1
ATOM 2011 C C . LYS A 1 251 ? 21.378 18.958 -13.843 1.00 78.38 251 LYS A C 1
ATOM 2013 O O . LYS A 1 251 ? 21.417 19.940 -14.581 1.00 78.38 251 LYS A O 1
ATOM 2018 N N . ILE A 1 252 ? 21.886 18.937 -12.613 1.00 75.62 252 ILE A N 1
ATOM 2019 C CA . ILE A 1 252 ? 22.551 20.096 -11.997 1.00 75.62 252 ILE A CA 1
ATOM 2020 C C . ILE A 1 252 ? 24.072 20.047 -12.233 1.00 75.62 252 ILE A C 1
ATOM 2022 O O . ILE A 1 252 ? 24.688 21.098 -12.369 1.00 75.62 252 ILE A O 1
ATOM 2026 N N . PHE A 1 253 ? 24.656 18.857 -12.420 1.00 67.94 253 PHE A N 1
ATOM 2027 C CA . PHE A 1 253 ? 26.074 18.672 -12.757 1.00 67.94 253 PHE A CA 1
ATOM 2028 C C . PHE A 1 253 ? 26.255 17.608 -13.851 1.00 67.94 253 PHE A C 1
ATOM 2030 O O . PHE A 1 253 ? 25.360 16.783 -14.065 1.00 67.94 253 PHE A O 1
ATOM 2037 N N . LYS A 1 254 ? 27.366 17.705 -14.589 1.00 54.62 254 LYS A N 1
ATOM 2038 C CA . LYS A 1 254 ? 27.679 16.915 -15.786 1.00 54.62 254 LYS A CA 1
ATOM 2039 C C . LYS A 1 254 ? 28.612 15.759 -15.458 1.00 54.62 254 LYS A C 1
ATOM 2041 O O . LYS A 1 254 ? 29.543 16.002 -14.664 1.00 54.62 254 LYS A O 1
#

Foldseek 3Di:
DDCVLVVVVVFVVVLCVDPCVVPQDKDKDKDKDWDWDDDDPVFRDWTKIKIKIKMKIWGDDDFKIKIKIKMWIKIDTPQAKIKTKIKIKIWIWGCFHPVPVGWTKIKMKMKMKIKMKHKDQDPPDPVSIDIWIWIWMKIKMKMKTWDPDPPVFFIKMKMKMKMKTDWTARDLFKTWHIWIWIKMKIKTKDKDFPDDDPFKTKMKMKMKMKMFTPDTPFIWMGGNNRIDTHDGDRVVGIDIDIDMDIDMGGDPDD

pLDDT: mean 86.82, std 8.99, range [53.94, 98.0]

Secondary structure (DSSP, 8-state):
---HHHHHHHHHHHHHTSTTTTSSS-EEEEEEEEEEE--BTTTTBPPEEEEEEEEEEEEE-SS-EEEEEEEEEEEEETTTEEEEEEEEEEEEEEEEEGGGTTEEEEEEEEEEEEEEEEEEE-SSSTTSEEEEEEEEEEEEEEEEEEE---TTS-EEEEEEEEEEE--EESSSSEEE--EEEEEEEEEEEEEEEEEE-SSEEEEEEEEEEEEEEEEE--EEEEETTEEEEE---GGGTEEEEEEEEEEEEE----